Protein AF-A0A356BF82-F1 (afdb_monomer)

Structure (mmCIF, N/CA/C/O backbone):
data_AF-A0A356BF82-F1
#
_entry.id   AF-A0A356BF82-F1
#
loop_
_atom_site.group_PDB
_atom_site.id
_atom_site.type_symbol
_atom_site.label_atom_id
_atom_site.label_alt_id
_atom_site.label_comp_id
_atom_site.label_asym_id
_atom_site.label_entity_id
_atom_site.label_seq_id
_atom_site.pdbx_PDB_ins_code
_atom_site.Cartn_x
_atom_site.Cartn_y
_atom_site.Cartn_z
_atom_site.occupancy
_atom_site.B_iso_or_equiv
_atom_site.auth_seq_id
_atom_site.auth_comp_id
_atom_site.auth_asym_id
_atom_site.auth_atom_id
_atom_site.pdbx_PDB_model_num
ATOM 1 N N . MET A 1 1 ? 28.322 -1.991 13.952 1.00 36.81 1 MET A N 1
ATOM 2 C CA . MET A 1 1 ? 28.426 -3.202 13.112 1.00 36.81 1 MET A CA 1
ATOM 3 C C . MET A 1 1 ? 27.091 -3.919 13.173 1.00 36.81 1 MET A C 1
ATOM 5 O O . MET A 1 1 ? 26.895 -4.759 14.036 1.00 36.81 1 MET A O 1
ATOM 9 N N . THR A 1 2 ? 26.171 -3.529 12.302 1.00 33.31 2 THR A N 1
ATOM 10 C CA . THR A 1 2 ? 24.903 -4.223 12.035 1.00 33.31 2 THR A CA 1
ATOM 11 C C . THR A 1 2 ? 24.500 -3.764 10.648 1.00 33.31 2 THR A C 1
ATOM 13 O O . THR A 1 2 ? 23.696 -2.862 10.462 1.00 33.31 2 THR A O 1
ATOM 16 N N . ASP A 1 3 ? 25.215 -4.318 9.683 1.00 35.97 3 ASP A N 1
ATOM 17 C CA . ASP A 1 3 ? 24.935 -4.190 8.270 1.00 35.97 3 ASP A CA 1
ATOM 18 C C . ASP A 1 3 ? 24.952 -5.622 7.750 1.00 35.97 3 ASP A C 1
ATOM 20 O O . ASP A 1 3 ? 26.005 -6.270 7.791 1.00 35.97 3 ASP A O 1
ATOM 24 N N . LYS A 1 4 ? 23.764 -6.154 7.444 1.00 34.84 4 LYS A N 1
ATOM 25 C CA . LYS A 1 4 ? 23.511 -7.161 6.407 1.00 34.84 4 LYS A CA 1
ATOM 26 C C . LYS A 1 4 ? 22.080 -7.693 6.482 1.00 34.84 4 LYS A C 1
ATOM 28 O O . LYS A 1 4 ? 21.680 -8.291 7.476 1.00 34.84 4 LYS A O 1
ATOM 33 N N . ASN A 1 5 ? 21.437 -7.584 5.322 1.00 35.12 5 ASN A N 1
ATOM 34 C CA . ASN A 1 5 ? 20.353 -8.416 4.807 1.00 35.12 5 ASN A CA 1
ATOM 35 C C . ASN A 1 5 ? 18.919 -8.044 5.187 1.00 35.12 5 ASN A C 1
ATOM 37 O O . ASN A 1 5 ? 18.200 -8.864 5.735 1.00 35.12 5 ASN A O 1
ATOM 41 N N . ASP A 1 6 ? 18.488 -6.881 4.701 1.00 31.47 6 ASP A N 1
ATOM 42 C CA . ASP A 1 6 ? 17.204 -6.770 3.996 1.00 31.47 6 ASP A CA 1
ATOM 43 C C . ASP A 1 6 ? 17.492 -6.354 2.541 1.00 31.47 6 ASP A C 1
ATOM 45 O O . ASP A 1 6 ? 17.193 -5.248 2.098 1.00 31.47 6 ASP A O 1
ATOM 49 N N . LYS A 1 7 ? 18.163 -7.229 1.777 1.00 38.41 7 LYS A N 1
ATOM 50 C CA . LYS A 1 7 ? 17.990 -7.209 0.321 1.00 38.41 7 LYS A CA 1
ATOM 51 C C . LYS A 1 7 ? 16.668 -7.924 0.088 1.00 38.41 7 LYS A C 1
ATOM 53 O O . LYS A 1 7 ? 16.642 -9.153 0.093 1.00 38.41 7 LYS A O 1
ATOM 58 N N . GLU A 1 8 ? 15.584 -7.166 -0.060 1.00 41.84 8 GLU A N 1
ATOM 59 C CA . GLU A 1 8 ? 14.393 -7.673 -0.739 1.00 41.84 8 GLU A CA 1
ATOM 60 C C . GLU A 1 8 ? 14.880 -8.410 -1.994 1.00 41.84 8 GLU A C 1
ATOM 62 O O . GLU A 1 8 ? 15.602 -7.834 -2.813 1.00 41.84 8 GLU A O 1
ATOM 67 N N . MET A 1 9 ? 14.595 -9.711 -2.093 1.00 49.06 9 MET A N 1
ATOM 68 C CA . MET A 1 9 ? 14.862 -10.492 -3.299 1.00 49.06 9 MET A CA 1
ATOM 69 C C . MET A 1 9 ? 14.013 -9.894 -4.419 1.00 49.06 9 MET 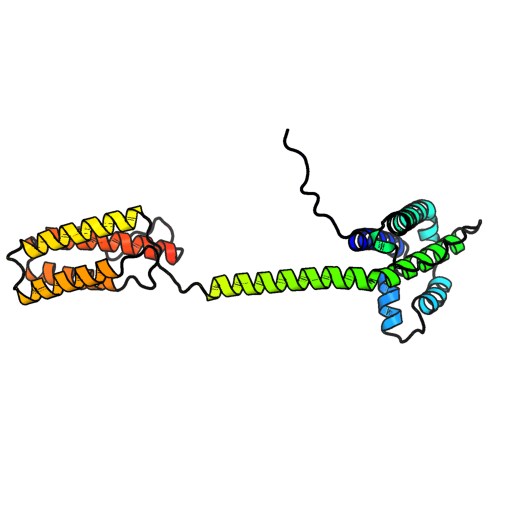A C 1
ATOM 71 O O . MET A 1 9 ? 12.854 -10.261 -4.594 1.00 49.06 9 MET A O 1
ATOM 75 N N . SER A 1 10 ? 14.570 -8.916 -5.126 1.00 68.06 10 SER A N 1
ATOM 76 C CA . SER A 1 10 ? 13.925 -8.309 -6.278 1.00 68.06 10 SER A CA 1
ATOM 77 C C . SER A 1 10 ? 13.775 -9.372 -7.360 1.00 68.06 10 SER A C 1
ATOM 79 O O . SER A 1 10 ? 14.737 -10.074 -7.677 1.00 68.06 10 SER A O 1
ATOM 81 N N . ASN A 1 11 ? 12.561 -9.534 -7.885 1.00 82.06 11 ASN A N 1
ATOM 82 C CA . ASN A 1 11 ? 12.273 -10.496 -8.944 1.00 82.06 11 ASN A CA 1
ATOM 83 C C . ASN A 1 11 ? 13.192 -10.202 -10.157 1.00 82.06 11 ASN A C 1
ATOM 85 O O . ASN A 1 11 ? 13.151 -9.076 -10.664 1.00 82.06 11 ASN A O 1
ATOM 89 N N . PRO A 1 12 ? 13.986 -11.176 -10.652 1.00 87.50 12 PRO A N 1
ATOM 90 C CA . PRO A 1 12 ? 14.913 -10.962 -11.767 1.00 87.50 12 PRO A CA 1
ATOM 91 C C . PRO A 1 12 ? 14.263 -10.357 -13.020 1.00 87.50 12 PRO A C 1
ATOM 93 O O . PRO A 1 12 ? 14.868 -9.524 -13.690 1.00 87.50 12 PRO A O 1
ATOM 96 N N . ALA A 1 13 ? 12.997 -10.679 -13.314 1.00 87.69 13 ALA A N 1
ATOM 97 C CA . ALA A 1 13 ? 12.273 -10.081 -14.439 1.00 87.69 13 ALA A CA 1
ATOM 98 C C . ALA A 1 13 ? 12.023 -8.573 -14.261 1.00 87.69 13 ALA A C 1
ATOM 100 O O . ALA A 1 13 ? 12.004 -7.830 -15.241 1.00 87.69 13 ALA A O 1
ATOM 101 N N . ILE A 1 14 ? 11.865 -8.103 -13.018 1.00 89.25 14 ILE A N 1
ATOM 102 C CA . ILE A 1 14 ? 11.720 -6.676 -12.701 1.00 89.25 14 ILE A CA 1
ATOM 103 C C . ILE A 1 14 ? 13.056 -5.943 -12.850 1.00 89.25 14 ILE A C 1
ATOM 105 O O . ILE A 1 14 ? 13.068 -4.792 -13.285 1.00 89.25 14 ILE A O 1
ATOM 109 N N . GLU A 1 15 ? 14.181 -6.588 -12.539 1.00 90.81 15 GLU A N 1
ATOM 110 C CA . GLU A 1 15 ? 15.506 -6.007 -12.791 1.00 90.81 15 GLU A CA 1
ATOM 111 C C . GLU A 1 15 ? 15.787 -5.882 -14.293 1.00 90.81 15 GLU A C 1
ATOM 113 O O . GLU A 1 15 ? 16.167 -4.806 -14.758 1.00 90.81 15 GLU A O 1
ATOM 118 N N . VAL A 1 16 ? 15.477 -6.916 -15.082 1.00 92.62 16 VAL A N 1
ATOM 119 C CA . VAL A 1 16 ? 15.586 -6.844 -16.549 1.00 92.62 16 VAL A CA 1
ATOM 120 C C . VAL A 1 16 ? 14.656 -5.764 -17.125 1.00 92.62 16 VAL A C 1
ATOM 122 O O . VAL A 1 16 ? 15.074 -4.985 -17.980 1.00 92.62 16 VAL A O 1
ATOM 125 N N . GLU A 1 17 ? 13.428 -5.621 -16.615 1.00 93.69 17 GLU A N 1
ATOM 126 C CA . GLU A 1 17 ? 12.515 -4.528 -16.994 1.00 93.69 17 GLU A CA 1
ATOM 127 C C . GLU A 1 17 ? 13.111 -3.138 -16.717 1.00 93.69 17 GLU A C 1
ATOM 129 O O . GLU A 1 17 ? 12.938 -2.219 -17.521 1.00 93.69 17 GLU A O 1
ATOM 134 N N . LYS A 1 18 ? 13.831 -2.950 -15.602 1.00 93.88 18 LYS A N 1
ATOM 135 C CA . LYS A 1 18 ? 14.505 -1.672 -15.313 1.00 93.88 18 LYS A CA 1
ATOM 136 C C . LYS A 1 18 ? 15.588 -1.369 -16.346 1.00 93.88 18 LYS A C 1
ATOM 138 O O . LYS A 1 18 ? 15.651 -0.233 -16.816 1.00 93.88 18 LYS A O 1
ATOM 143 N N . LEU A 1 19 ? 16.396 -2.359 -16.724 1.00 95.75 19 LEU A N 1
ATOM 144 C CA . LEU A 1 19 ? 17.421 -2.201 -17.761 1.00 95.75 19 LEU A CA 1
ATOM 145 C C . LEU A 1 19 ? 16.791 -1.872 -19.123 1.00 95.75 19 LEU A C 1
ATOM 147 O O . LEU A 1 19 ? 17.237 -0.953 -19.809 1.00 95.75 19 LEU A O 1
ATOM 151 N N . ILE A 1 20 ? 15.684 -2.533 -19.480 1.00 95.06 20 ILE A N 1
ATOM 152 C CA . ILE A 1 20 ? 14.944 -2.243 -20.720 1.00 95.06 20 ILE A CA 1
ATOM 153 C C . ILE A 1 20 ? 14.375 -0.815 -20.712 1.00 95.06 20 ILE A C 1
ATOM 155 O O . ILE A 1 20 ? 14.390 -0.137 -21.737 1.00 95.06 20 ILE A O 1
ATOM 159 N N . ARG A 1 21 ? 13.931 -0.295 -19.562 1.00 94.94 21 ARG A N 1
ATOM 160 C CA . ARG A 1 21 ? 13.503 1.114 -19.453 1.00 94.94 21 ARG A CA 1
ATOM 161 C C . ARG A 1 21 ? 14.649 2.102 -19.635 1.00 94.94 21 ARG A C 1
ATOM 163 O O . ARG A 1 21 ? 14.447 3.146 -20.251 1.00 94.94 21 ARG A O 1
ATOM 170 N N . GLN A 1 22 ? 15.836 1.791 -19.118 1.00 95.94 22 GLN A N 1
ATOM 171 C CA . GLN A 1 22 ? 17.028 2.606 -19.372 1.00 95.94 22 GLN A CA 1
ATOM 172 C C . GLN A 1 22 ? 17.383 2.598 -20.864 1.00 95.94 22 GLN A C 1
ATOM 174 O O . GLN A 1 22 ? 17.720 3.638 -21.428 1.00 95.94 22 GLN A O 1
ATOM 179 N N . PHE A 1 23 ? 17.227 1.449 -21.525 1.00 96.50 23 PHE A N 1
ATOM 180 C CA . PHE A 1 23 ? 17.431 1.323 -22.964 1.00 96.50 23 PHE A CA 1
ATOM 181 C C . PHE A 1 23 ? 16.429 2.187 -23.739 1.00 96.50 23 PHE A C 1
ATOM 183 O O . PHE A 1 23 ? 16.833 2.994 -24.574 1.00 96.50 23 PHE A O 1
ATOM 190 N N . ASP A 1 24 ? 15.143 2.130 -23.384 1.00 95.50 24 ASP A N 1
ATOM 191 C CA . ASP A 1 24 ? 14.106 2.994 -23.962 1.00 95.50 24 ASP A CA 1
ATOM 192 C C . ASP A 1 24 ? 14.390 4.485 -23.766 1.00 95.50 24 ASP A C 1
ATOM 194 O O . ASP A 1 24 ? 14.120 5.287 -24.663 1.00 95.50 24 ASP A O 1
ATOM 198 N N . GLN A 1 25 ? 14.967 4.879 -22.630 1.00 95.94 25 GLN A N 1
ATOM 199 C CA . GLN A 1 25 ? 15.381 6.261 -22.413 1.00 95.94 25 GLN A CA 1
ATOM 200 C C . GLN A 1 25 ? 16.473 6.684 -23.411 1.00 95.94 25 GLN A C 1
ATOM 202 O O . GLN A 1 25 ? 16.363 7.754 -24.014 1.00 95.94 25 GLN A O 1
ATOM 207 N N . ILE A 1 26 ? 17.482 5.837 -23.645 1.00 95.06 26 ILE A N 1
ATOM 208 C CA . ILE A 1 26 ? 18.534 6.098 -24.642 1.00 95.06 26 ILE A CA 1
ATOM 209 C C . ILE A 1 26 ? 17.924 6.254 -26.043 1.00 95.06 26 ILE A C 1
ATOM 211 O O . ILE A 1 26 ? 18.274 7.202 -26.755 1.00 95.06 26 ILE A O 1
ATOM 215 N N . LEU A 1 27 ? 16.993 5.370 -26.422 1.00 94.62 27 LEU A N 1
ATOM 216 C CA . LEU A 1 27 ? 16.294 5.433 -27.710 1.00 94.62 27 LEU A CA 1
ATOM 217 C C . LEU A 1 27 ? 15.480 6.724 -27.848 1.00 94.62 27 LEU A C 1
ATOM 219 O O . LEU A 1 27 ? 15.596 7.425 -28.855 1.00 94.62 27 LEU A O 1
ATOM 223 N N . SER A 1 28 ? 14.729 7.081 -26.805 1.00 94.19 28 SER A N 1
ATOM 224 C CA . SER A 1 28 ? 13.916 8.298 -26.739 1.00 94.19 28 SER A CA 1
ATOM 225 C C . SER A 1 28 ? 14.748 9.561 -26.962 1.00 94.19 28 SER A C 1
ATOM 227 O O . SER A 1 28 ? 14.422 10.393 -27.808 1.00 94.19 28 SER A O 1
ATOM 229 N N . GLU A 1 29 ? 15.872 9.684 -26.253 1.00 93.62 29 GLU A N 1
ATOM 230 C CA . GLU A 1 29 ? 16.786 10.825 -26.377 1.00 93.62 29 GLU A CA 1
ATOM 231 C C . GLU A 1 29 ? 17.415 10.919 -27.779 1.00 93.62 29 GLU A C 1
ATOM 233 O O . GLU A 1 29 ? 17.744 12.011 -28.254 1.00 93.62 29 GLU A O 1
ATOM 238 N N . ALA A 1 30 ? 17.564 9.782 -28.464 1.00 92.62 30 ALA A N 1
ATOM 239 C CA . ALA A 1 30 ? 18.044 9.716 -29.838 1.00 92.62 30 ALA A CA 1
ATOM 240 C C . ALA A 1 30 ? 16.943 9.931 -30.896 1.00 92.62 30 ALA A C 1
ATOM 242 O O . ALA A 1 30 ? 17.274 10.099 -32.070 1.00 92.62 30 ALA A O 1
ATOM 243 N N . GLY A 1 31 ? 15.665 9.982 -30.500 1.00 90.88 31 GLY A N 1
ATOM 244 C CA . GLY A 1 31 ? 14.521 10.088 -31.412 1.00 90.88 31 GLY A CA 1
ATOM 245 C C . GLY A 1 31 ? 14.189 8.782 -32.141 1.00 90.88 31 GLY A C 1
ATOM 246 O O . GLY A 1 31 ? 13.621 8.824 -33.231 1.00 90.88 31 GLY A O 1
ATOM 247 N N . VAL A 1 32 ? 14.569 7.641 -31.566 1.00 93.62 32 VAL A N 1
ATOM 248 C CA . VAL A 1 32 ? 14.284 6.295 -32.080 1.00 93.62 32 VAL A CA 1
ATOM 249 C C . VAL A 1 32 ? 13.105 5.703 -31.306 1.00 93.62 32 VAL A C 1
ATOM 251 O O . VAL A 1 32 ? 12.890 6.029 -30.137 1.00 93.62 32 VAL A O 1
ATOM 254 N N . VAL A 1 33 ? 12.311 4.851 -31.960 1.00 90.88 33 VAL A N 1
ATOM 255 C CA . VAL A 1 33 ? 11.158 4.198 -31.329 1.00 90.88 33 VAL A CA 1
ATOM 256 C C . VAL A 1 33 ? 11.580 3.377 -30.110 1.00 90.88 33 VAL A C 1
ATOM 258 O O . VAL A 1 33 ? 12.559 2.641 -30.153 1.00 90.88 33 VAL A O 1
ATOM 261 N N . GLN A 1 34 ? 10.820 3.502 -29.025 1.00 93.81 34 GLN A N 1
ATOM 262 C CA . GLN A 1 34 ? 11.012 2.739 -27.793 1.00 93.81 34 GLN A CA 1
ATOM 263 C C . GLN A 1 34 ? 10.459 1.315 -27.946 1.00 93.81 34 GLN A C 1
ATOM 265 O O . GLN A 1 34 ? 9.418 1.100 -28.577 1.00 93.81 34 GLN A O 1
ATOM 270 N N . VAL A 1 35 ? 11.104 0.343 -27.311 1.00 90.12 35 VAL A N 1
ATOM 271 C CA . VAL A 1 35 ? 10.698 -1.064 -27.276 1.00 90.12 35 VAL A CA 1
ATOM 272 C C . VAL A 1 35 ? 9.324 -1.219 -26.629 1.00 90.12 35 VAL A C 1
ATOM 274 O O . VAL A 1 35 ? 8.430 -1.814 -27.234 1.00 90.12 35 VAL A O 1
ATOM 277 N N . ASN A 1 36 ? 9.102 -0.629 -25.448 1.00 86.38 36 ASN A N 1
ATOM 278 C CA . ASN A 1 36 ? 7.811 -0.752 -24.760 1.00 86.38 36 ASN A CA 1
ATOM 279 C C . ASN A 1 36 ? 6.658 -0.150 -25.579 1.00 86.38 36 ASN A C 1
ATOM 281 O O . ASN A 1 36 ? 5.560 -0.710 -25.629 1.00 86.38 36 ASN A O 1
ATOM 285 N N . HIS A 1 37 ? 6.910 0.970 -26.263 1.00 87.25 37 HIS A N 1
ATOM 286 C CA . HIS A 1 37 ? 5.926 1.578 -27.154 1.00 87.25 37 HIS A CA 1
ATOM 287 C C . HIS A 1 37 ? 5.616 0.672 -28.353 1.00 87.25 37 HIS A C 1
ATOM 289 O O . HIS A 1 37 ? 4.449 0.463 -28.677 1.00 87.25 37 HIS A O 1
ATOM 295 N N . SER A 1 38 ? 6.643 0.071 -28.955 1.00 85.81 38 SER A N 1
ATOM 296 C CA . SER A 1 38 ? 6.510 -0.827 -30.110 1.00 85.81 38 SER A CA 1
ATOM 297 C C . SER A 1 38 ? 5.665 -2.066 -29.801 1.00 85.81 38 SER A C 1
ATOM 299 O O . SER A 1 38 ? 4.821 -2.470 -30.602 1.00 85.81 38 SER A O 1
ATOM 301 N N . ILE A 1 39 ? 5.823 -2.642 -28.607 1.00 83.69 39 ILE A N 1
ATOM 302 C CA . ILE A 1 39 ? 5.013 -3.781 -28.147 1.00 83.69 39 ILE A CA 1
ATOM 303 C C . ILE A 1 39 ? 3.547 -3.373 -27.943 1.00 83.69 39 ILE A C 1
ATOM 305 O O . ILE A 1 39 ? 2.633 -4.123 -28.282 1.00 83.69 39 ILE A O 1
ATOM 309 N N . ALA A 1 40 ? 3.294 -2.178 -27.407 1.00 82.31 40 ALA A N 1
ATOM 310 C CA . ALA A 1 40 ? 1.932 -1.685 -27.213 1.00 82.31 40 ALA A CA 1
ATOM 311 C C . ALA A 1 40 ? 1.228 -1.367 -28.545 1.00 82.31 40 ALA A C 1
ATOM 313 O O . ALA A 1 40 ? 0.045 -1.672 -28.706 1.00 82.31 40 ALA A O 1
ATOM 314 N N . VAL A 1 41 ? 1.946 -0.763 -29.496 1.00 82.12 41 VAL A N 1
ATOM 315 C CA . VAL A 1 41 ? 1.410 -0.378 -30.810 1.00 82.12 41 VAL A CA 1
ATOM 316 C C . VAL A 1 41 ? 1.150 -1.601 -31.684 1.00 82.12 41 VAL A C 1
ATOM 318 O O . VAL A 1 41 ? 0.048 -1.726 -32.210 1.00 82.12 41 VAL A O 1
ATOM 321 N N . SER A 1 42 ? 2.092 -2.545 -31.768 1.00 81.19 42 SER A N 1
ATOM 322 C CA . SER A 1 42 ? 1.913 -3.786 -32.544 1.00 81.19 42 SER A CA 1
ATOM 323 C C . SER A 1 42 ? 0.662 -4.569 -32.125 1.00 81.19 42 SER A C 1
ATOM 325 O O . SER A 1 42 ? -0.130 -4.958 -32.982 1.00 81.19 42 SER A O 1
ATOM 327 N N . LYS A 1 43 ? 0.414 -4.694 -30.813 1.00 75.81 43 LYS A N 1
ATOM 328 C CA . LYS A 1 43 ? -0.799 -5.324 -30.258 1.00 75.81 43 LYS A CA 1
ATOM 329 C C . LYS A 1 43 ? -2.089 -4.563 -30.576 1.00 75.81 43 LYS A C 1
ATOM 331 O O . LYS A 1 43 ? -3.147 -5.175 -30.670 1.00 75.81 43 LYS A O 1
ATOM 336 N N . LYS A 1 44 ? -2.028 -3.234 -30.697 1.00 77.00 44 LYS A N 1
ATOM 337 C CA . LYS A 1 44 ? -3.197 -2.377 -30.956 1.00 77.00 44 LYS A CA 1
ATOM 338 C C . LYS A 1 44 ? -3.544 -2.287 -32.444 1.00 77.00 44 LYS A C 1
ATOM 340 O O . LYS A 1 44 ? -4.714 -2.143 -32.785 1.00 77.00 44 LYS A O 1
ATOM 345 N N . GLU A 1 45 ? -2.540 -2.342 -33.311 1.00 77.75 45 GLU A N 1
ATOM 346 C CA . GLU A 1 45 ? -2.674 -2.157 -34.761 1.00 77.75 45 GLU A CA 1
ATOM 347 C C . GLU A 1 45 ? -2.762 -3.479 -35.549 1.00 77.75 45 GLU A C 1
ATOM 349 O O . GLU A 1 45 ? -2.746 -3.451 -36.775 1.00 77.75 45 GLU A O 1
ATOM 354 N N . ASN A 1 46 ? -2.915 -4.626 -34.870 1.00 70.00 46 ASN A N 1
ATOM 355 C CA . ASN A 1 46 ? -3.006 -5.967 -35.471 1.00 70.00 46 ASN A CA 1
ATOM 356 C C . ASN A 1 46 ? -1.813 -6.335 -36.378 1.00 70.00 46 ASN A C 1
ATOM 358 O O . ASN A 1 46 ? -1.996 -7.006 -37.394 1.00 70.00 46 ASN A O 1
ATOM 362 N N . HIS A 1 47 ? -0.592 -5.920 -36.026 1.00 72.88 47 HIS A N 1
ATOM 363 C CA . HIS A 1 47 ? 0.603 -6.453 -36.694 1.00 72.88 47 HIS A CA 1
ATOM 364 C C . HIS A 1 47 ? 0.774 -7.937 -36.338 1.00 72.88 47 HIS A C 1
ATOM 366 O O . HIS A 1 47 ? 0.463 -8.336 -35.215 1.00 72.88 47 HIS A O 1
ATOM 372 N N . GLU A 1 48 ? 1.272 -8.748 -37.279 1.00 70.56 48 GLU A N 1
ATOM 373 C CA . GLU A 1 48 ? 1.508 -10.187 -37.054 1.00 70.56 48 GLU A CA 1
ATOM 374 C C . GLU A 1 48 ? 2.519 -10.429 -35.922 1.00 70.56 48 GLU A C 1
ATOM 376 O O . GLU A 1 48 ? 2.375 -11.385 -35.157 1.00 70.56 48 GLU A O 1
ATOM 381 N N . SER A 1 49 ? 3.494 -9.529 -35.760 1.00 78.31 49 SER A N 1
ATOM 382 C CA . SER A 1 49 ? 4.428 -9.526 -34.638 1.00 78.31 49 SER A CA 1
ATOM 383 C C . SER A 1 49 ? 4.977 -8.128 -34.317 1.00 78.31 49 SER A C 1
ATOM 385 O O . SER A 1 49 ? 4.937 -7.202 -35.133 1.00 78.31 49 SER A O 1
ATOM 387 N N . VAL A 1 50 ? 5.556 -7.972 -33.119 1.00 83.12 50 VAL A N 1
ATOM 388 C CA . VAL A 1 50 ? 6.318 -6.769 -32.722 1.00 83.12 50 VAL A CA 1
ATOM 389 C C . VAL A 1 50 ? 7.489 -6.521 -33.682 1.00 83.12 50 VAL A C 1
ATOM 391 O O . VAL A 1 50 ? 7.842 -5.373 -33.960 1.00 83.12 50 VAL A O 1
ATOM 394 N N . LEU A 1 51 ? 8.087 -7.596 -34.202 1.00 82.44 51 LEU A N 1
ATOM 395 C CA . LEU A 1 51 ? 9.225 -7.530 -35.110 1.00 82.44 51 LEU A CA 1
ATOM 396 C C . LEU A 1 51 ? 8.839 -6.922 -36.460 1.00 82.44 51 LEU A C 1
ATOM 398 O O . LEU A 1 51 ? 9.586 -6.082 -36.956 1.00 82.44 51 LEU A O 1
ATOM 402 N N . ASP A 1 52 ? 7.673 -7.260 -37.011 1.00 82.12 52 ASP A N 1
ATOM 403 C CA . ASP A 1 52 ? 7.210 -6.714 -38.298 1.00 82.12 52 ASP A CA 1
ATOM 404 C C . ASP A 1 52 ? 6.995 -5.198 -38.222 1.00 82.12 52 ASP A C 1
ATOM 406 O O . ASP A 1 52 ? 7.426 -4.437 -39.099 1.00 82.12 52 ASP A O 1
ATOM 410 N N . TYR A 1 53 ? 6.414 -4.743 -37.108 1.00 86.75 53 TYR A N 1
ATOM 411 C CA . TYR A 1 53 ? 6.296 -3.322 -36.803 1.00 86.75 53 TYR A CA 1
ATOM 412 C C . TYR A 1 53 ? 7.678 -2.658 -36.706 1.00 86.75 53 TYR A C 1
ATOM 414 O O . TYR A 1 53 ? 7.922 -1.628 -37.339 1.00 86.75 53 TYR A O 1
ATOM 422 N N . LEU A 1 54 ? 8.605 -3.255 -35.948 1.00 87.38 54 LEU A N 1
ATOM 423 C CA . LEU A 1 54 ? 9.947 -2.704 -35.751 1.00 87.38 54 LEU A CA 1
ATOM 424 C C . LEU A 1 54 ? 10.760 -2.649 -37.045 1.00 87.38 54 LEU A C 1
ATOM 426 O O . LEU A 1 54 ? 11.485 -1.680 -37.250 1.00 87.38 54 LEU A O 1
ATOM 430 N N . VAL A 1 55 ? 10.654 -3.642 -37.930 1.00 85.81 55 VAL A N 1
ATOM 431 C CA . VAL A 1 55 ? 11.333 -3.620 -39.236 1.00 85.81 55 VAL A CA 1
ATOM 432 C C . VAL A 1 55 ? 10.921 -2.371 -40.014 1.00 85.81 55 VAL A C 1
ATOM 434 O O . VAL A 1 55 ? 11.783 -1.580 -40.393 1.00 85.81 55 VAL A O 1
ATOM 437 N N . THR A 1 56 ? 9.617 -2.135 -40.138 1.00 85.50 56 THR A N 1
ATOM 438 C CA . THR A 1 56 ? 9.072 -0.984 -40.872 1.00 85.50 56 THR A CA 1
ATOM 439 C C . THR A 1 56 ? 9.405 0.348 -40.190 1.00 85.50 56 THR A C 1
ATOM 441 O O . THR A 1 56 ? 9.762 1.332 -40.845 1.00 85.50 56 THR A O 1
ATOM 444 N N . ALA A 1 57 ? 9.306 0.402 -38.859 1.00 87.56 57 ALA A N 1
ATOM 445 C CA . ALA A 1 57 ? 9.555 1.617 -38.090 1.00 87.56 57 ALA A CA 1
ATOM 446 C C . ALA A 1 57 ? 11.030 2.040 -38.147 1.00 87.56 57 ALA A C 1
ATOM 448 O O . ALA A 1 57 ? 11.329 3.213 -38.368 1.00 87.56 57 ALA A O 1
ATOM 449 N N . LEU A 1 58 ? 11.958 1.092 -37.987 1.00 90.50 58 LEU A N 1
ATOM 450 C CA . LEU A 1 58 ? 13.392 1.377 -37.924 1.00 90.50 58 LEU A CA 1
ATOM 451 C C . LEU A 1 58 ? 13.990 1.733 -39.294 1.00 90.50 58 LEU A C 1
ATOM 453 O O . LEU A 1 58 ? 15.002 2.427 -39.345 1.00 90.50 58 LEU A O 1
ATOM 457 N N . GLU A 1 59 ? 13.398 1.303 -40.410 1.00 88.75 59 GLU A N 1
ATOM 458 C CA . GLU A 1 59 ? 13.875 1.675 -41.753 1.00 88.75 59 GLU A CA 1
ATOM 459 C C . GLU A 1 59 ? 13.722 3.169 -42.057 1.00 88.75 59 GLU A C 1
ATOM 461 O O . GLU A 1 59 ? 14.534 3.742 -42.781 1.00 88.75 59 GLU A O 1
ATOM 466 N N . ASN A 1 60 ? 12.726 3.816 -41.453 1.00 87.19 60 ASN A N 1
ATOM 467 C CA . ASN A 1 60 ? 12.391 5.214 -41.713 1.00 87.19 60 ASN A CA 1
ATOM 468 C C . ASN A 1 60 ? 13.018 6.193 -40.702 1.00 87.19 60 ASN A C 1
ATOM 470 O O . ASN A 1 60 ? 12.727 7.390 -40.730 1.00 87.19 60 ASN A O 1
ATOM 474 N N . MET A 1 61 ? 13.876 5.705 -39.798 1.00 90.56 61 MET A N 1
ATOM 475 C CA . MET A 1 61 ? 14.456 6.495 -38.709 1.00 90.56 61 MET A CA 1
ATOM 476 C C . MET A 1 61 ? 15.916 6.879 -38.948 1.00 90.56 61 MET A C 1
ATOM 478 O O . MET A 1 61 ? 16.707 6.140 -39.531 1.00 90.56 61 MET A O 1
ATOM 482 N N . SER A 1 62 ? 16.300 8.047 -38.425 1.00 92.56 62 SER A N 1
ATOM 483 C CA . SER A 1 62 ? 17.699 8.474 -38.386 1.00 92.56 62 SER A CA 1
ATOM 484 C C . SER A 1 62 ? 18.394 7.931 -37.141 1.00 92.56 62 SER A C 1
ATOM 486 O O . SER A 1 62 ? 17.972 8.194 -36.019 1.00 92.56 62 SER A O 1
ATOM 488 N N . PHE A 1 63 ? 19.513 7.234 -37.340 1.00 94.06 63 PHE A N 1
ATOM 489 C CA . PHE A 1 63 ? 20.314 6.653 -36.257 1.00 94.06 63 PHE A CA 1
ATOM 490 C C . PHE A 1 63 ? 21.511 7.514 -35.850 1.00 94.06 63 PHE A C 1
ATOM 492 O O . PHE A 1 63 ? 22.250 7.132 -34.950 1.00 94.06 63 PHE A O 1
ATOM 499 N N . VAL A 1 64 ? 21.708 8.684 -36.467 1.00 94.00 64 VAL A N 1
ATOM 500 C CA . VAL A 1 64 ? 22.917 9.510 -36.274 1.00 94.00 64 VAL A CA 1
ATOM 501 C C . VAL A 1 64 ? 23.170 9.827 -34.796 1.00 94.00 64 VAL A C 1
ATOM 503 O O . VAL A 1 64 ? 24.294 9.705 -34.317 1.00 94.00 64 VAL A O 1
ATOM 506 N N . LYS A 1 65 ? 22.123 10.188 -34.044 1.00 94.06 65 LYS A N 1
ATOM 507 C CA . LYS A 1 65 ? 22.234 10.473 -32.603 1.00 94.06 65 LYS A CA 1
ATOM 508 C C . LYS A 1 65 ? 22.467 9.211 -31.773 1.00 94.06 65 LYS A C 1
ATOM 510 O O . LYS A 1 65 ? 23.227 9.251 -30.812 1.00 94.06 65 LYS A O 1
ATOM 515 N N . LEU A 1 66 ? 21.847 8.092 -32.147 1.00 94.06 66 LEU A N 1
ATOM 516 C CA . LEU A 1 66 ? 22.009 6.829 -31.426 1.00 94.06 66 LEU A CA 1
ATOM 517 C C . LEU A 1 66 ? 23.411 6.238 -31.635 1.00 94.06 66 LEU A C 1
ATOM 519 O O . LEU A 1 66 ? 24.000 5.704 -30.701 1.00 94.06 66 LEU A O 1
ATOM 523 N N . GLN A 1 67 ? 23.998 6.416 -32.821 1.00 94.31 67 GLN A N 1
ATOM 524 C CA . GLN A 1 67 ? 25.379 6.024 -33.110 1.00 94.31 67 GLN A CA 1
ATOM 525 C C . GLN A 1 67 ? 26.395 6.711 -32.187 1.00 94.31 67 GLN A C 1
ATOM 527 O O . GLN A 1 67 ? 27.382 6.089 -31.803 1.00 94.31 67 GLN A O 1
ATOM 532 N N . GLN A 1 68 ? 26.150 7.959 -31.777 1.00 95.81 68 GLN A N 1
ATOM 533 C CA . GLN A 1 68 ? 27.009 8.656 -30.807 1.00 95.81 68 GLN A CA 1
ATOM 534 C C . GLN A 1 68 ? 26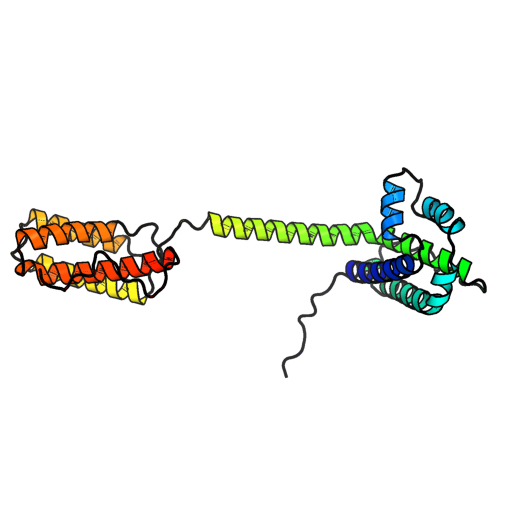.982 7.995 -29.420 1.00 95.81 68 GLN A C 1
ATOM 536 O O . GLN A 1 68 ? 27.921 8.154 -28.646 1.00 95.81 68 GLN A O 1
ATOM 541 N N . LYS A 1 69 ? 25.930 7.224 -29.124 1.00 95.19 69 LYS A N 1
ATOM 542 C CA . LYS A 1 69 ? 25.741 6.459 -27.886 1.00 95.19 69 LYS A CA 1
ATOM 543 C C . LYS A 1 69 ? 25.924 4.953 -28.093 1.00 95.19 69 LYS A C 1
ATOM 545 O O . LYS A 1 69 ? 25.442 4.159 -27.286 1.00 95.19 69 LYS A O 1
ATOM 550 N N . TYR A 1 70 ? 26.608 4.541 -29.163 1.00 95.19 70 TYR A N 1
ATOM 551 C CA . TYR A 1 70 ? 26.738 3.129 -29.528 1.00 95.19 70 TYR A CA 1
ATOM 552 C C . TYR A 1 70 ? 27.316 2.279 -28.392 1.00 95.19 70 TYR A C 1
ATOM 554 O O . TYR A 1 70 ? 26.732 1.259 -28.047 1.00 95.19 70 TYR A O 1
ATOM 562 N N . GLN A 1 71 ? 28.416 2.724 -27.776 1.00 95.56 71 GLN A N 1
ATOM 563 C CA . GLN A 1 71 ? 29.076 1.974 -26.703 1.00 95.56 71 GLN A CA 1
ATOM 564 C C . GLN A 1 71 ? 28.167 1.797 -25.481 1.00 95.56 71 GLN A C 1
ATOM 566 O O . GLN A 1 71 ? 28.021 0.689 -24.981 1.00 95.56 71 GLN A O 1
ATOM 571 N N . GLN A 1 72 ? 27.487 2.867 -25.065 1.00 95.56 72 GLN A N 1
ATOM 572 C CA . GLN A 1 72 ? 26.517 2.822 -23.970 1.00 95.56 72 GLN A CA 1
ATOM 573 C C . GLN A 1 72 ? 25.358 1.862 -24.285 1.00 95.56 72 GLN A C 1
ATOM 575 O O . GLN A 1 72 ? 24.905 1.114 -23.425 1.00 95.56 72 GLN A O 1
ATOM 580 N N . THR A 1 73 ? 24.887 1.877 -25.534 1.00 94.44 73 THR A N 1
ATOM 581 C CA . THR A 1 73 ? 23.812 0.995 -26.002 1.00 94.44 73 THR A CA 1
ATOM 582 C C . THR A 1 73 ? 24.261 -0.468 -25.983 1.00 94.44 73 THR A C 1
ATOM 584 O O . THR A 1 73 ? 23.522 -1.326 -25.515 1.00 94.44 73 THR A O 1
ATOM 587 N N . LEU A 1 74 ? 25.479 -0.749 -26.454 1.00 95.50 74 LEU A N 1
ATOM 588 C CA . LEU A 1 74 ? 26.079 -2.083 -26.454 1.00 95.50 74 LEU A CA 1
ATOM 589 C C . LEU A 1 74 ? 26.226 -2.640 -25.035 1.00 95.50 74 LEU A C 1
ATOM 591 O O . LEU A 1 74 ? 25.834 -3.777 -24.794 1.00 95.50 74 LEU A O 1
ATOM 595 N N . GLU A 1 75 ? 26.783 -1.852 -24.114 1.00 96.19 75 GLU A N 1
ATOM 596 C CA . GLU A 1 75 ? 26.986 -2.259 -22.718 1.00 96.19 75 GLU A CA 1
ATOM 597 C C . GLU A 1 75 ? 25.661 -2.614 -22.049 1.00 96.19 75 GLU A C 1
ATOM 599 O O . GLU A 1 75 ? 25.541 -3.681 -21.454 1.00 96.19 75 GLU A O 1
ATOM 604 N N . LEU A 1 76 ? 24.639 -1.777 -22.232 1.00 95.44 76 LEU A N 1
ATOM 605 C CA . LEU A 1 76 ? 23.326 -2.023 -21.649 1.00 95.44 76 LEU A CA 1
ATOM 606 C C . LEU A 1 76 ? 22.639 -3.259 -22.248 1.00 95.44 76 LEU A C 1
ATOM 608 O O . LEU A 1 76 ? 22.010 -4.031 -21.531 1.00 95.44 76 LEU A O 1
ATOM 612 N N . VAL A 1 77 ? 22.771 -3.481 -23.559 1.00 95.44 77 VAL A N 1
ATOM 613 C CA . VAL A 1 77 ? 22.241 -4.689 -24.215 1.00 95.44 77 VAL A CA 1
ATOM 614 C C . VAL A 1 77 ? 22.966 -5.936 -23.711 1.00 95.44 77 VAL A C 1
ATOM 616 O O . VAL A 1 77 ? 22.314 -6.939 -23.432 1.00 95.44 77 VAL A O 1
ATOM 619 N N . ALA A 1 78 ? 24.290 -5.878 -23.554 1.00 94.94 78 ALA A N 1
ATOM 620 C CA . ALA A 1 78 ? 25.071 -6.974 -22.992 1.00 94.94 78 ALA A CA 1
ATOM 621 C C . ALA A 1 78 ? 24.674 -7.265 -21.537 1.00 94.94 78 ALA A C 1
ATOM 623 O O . ALA A 1 78 ? 24.556 -8.427 -21.161 1.00 94.94 78 ALA A O 1
ATOM 624 N N . GLU A 1 79 ? 24.405 -6.231 -20.740 1.00 95.25 79 GLU A N 1
ATOM 625 C CA . GLU A 1 79 ? 23.920 -6.382 -19.368 1.00 95.25 79 GLU A CA 1
ATOM 626 C C . GLU A 1 79 ? 22.535 -7.044 -19.323 1.00 95.25 79 GLU A C 1
ATOM 628 O O . GLU A 1 79 ? 22.327 -7.974 -18.544 1.00 95.25 79 GLU A O 1
ATOM 633 N N . ILE A 1 80 ? 21.608 -6.637 -20.198 1.00 93.12 80 ILE A N 1
ATOM 634 C CA . ILE A 1 80 ? 20.296 -7.289 -20.347 1.00 93.12 80 ILE A CA 1
ATOM 635 C C . ILE A 1 80 ? 20.471 -8.771 -20.698 1.00 93.12 80 ILE A C 1
ATOM 637 O O . ILE A 1 80 ? 19.837 -9.621 -20.079 1.00 93.12 80 ILE A O 1
ATOM 641 N N . VAL A 1 81 ? 21.335 -9.085 -21.669 1.00 93.19 81 VAL A N 1
ATOM 642 C CA . VAL A 1 81 ? 21.617 -10.467 -22.090 1.00 93.19 81 VAL A CA 1
ATOM 643 C C . VAL A 1 81 ? 22.175 -11.283 -20.926 1.00 93.19 81 VAL A C 1
ATOM 645 O O . VAL A 1 81 ? 21.654 -12.358 -20.647 1.00 93.19 81 VAL A O 1
ATOM 648 N N . ALA A 1 82 ? 23.186 -10.769 -20.224 1.00 91.81 82 ALA A N 1
ATOM 649 C CA . ALA A 1 82 ? 23.824 -11.469 -19.113 1.00 91.81 82 ALA A CA 1
ATOM 650 C C . ALA A 1 82 ? 22.821 -11.779 -17.992 1.00 91.81 82 ALA A C 1
ATOM 652 O O . ALA A 1 82 ? 22.751 -12.912 -17.526 1.00 91.81 82 ALA A O 1
ATOM 653 N N . ASN A 1 83 ? 21.973 -10.811 -17.627 1.00 90.88 83 ASN A N 1
ATOM 654 C CA . ASN A 1 83 ? 20.927 -11.024 -16.622 1.00 90.88 83 ASN A CA 1
ATOM 655 C C . ASN A 1 83 ? 19.898 -12.075 -17.055 1.00 90.88 83 ASN A C 1
ATOM 657 O O . ASN A 1 83 ? 19.287 -12.718 -16.212 1.00 90.88 83 ASN A O 1
ATOM 661 N N . VAL A 1 84 ? 19.674 -12.244 -18.356 1.00 89.50 84 VAL A N 1
ATOM 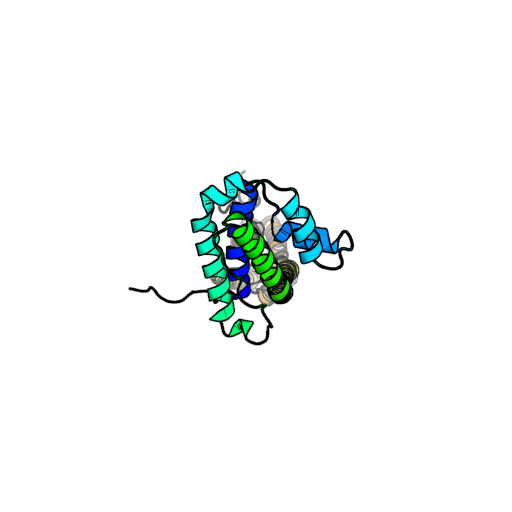662 C CA . VAL A 1 84 ? 18.721 -13.226 -18.877 1.00 89.50 84 VAL A CA 1
ATOM 663 C C . VAL A 1 84 ? 19.338 -14.623 -18.997 1.00 89.50 84 VAL A C 1
ATOM 665 O O . VAL A 1 84 ? 18.657 -15.607 -18.716 1.00 89.50 84 VAL A O 1
ATOM 668 N N . GLU A 1 85 ? 20.604 -14.728 -19.404 1.00 87.38 85 GLU A N 1
ATOM 669 C CA . GLU A 1 85 ? 21.285 -16.013 -19.615 1.00 87.38 85 GLU A CA 1
ATOM 670 C C . GLU A 1 85 ? 21.853 -16.627 -18.328 1.00 87.38 85 GLU A C 1
ATOM 672 O O . GLU A 1 85 ? 21.870 -17.851 -18.195 1.00 87.38 85 GLU A O 1
ATOM 677 N N . GLU A 1 86 ? 22.322 -15.809 -17.382 1.00 86.25 86 GLU A N 1
ATOM 678 C CA . GLU A 1 86 ? 22.959 -16.303 -16.154 1.00 86.25 86 GLU A CA 1
ATOM 679 C C . GLU A 1 86 ? 21.956 -16.607 -15.033 1.00 86.25 86 GLU A C 1
ATOM 681 O O . GLU A 1 86 ? 22.255 -17.399 -14.137 1.00 86.25 86 GLU A O 1
ATOM 686 N N . GLU A 1 87 ? 20.758 -16.016 -15.077 1.00 84.81 87 GLU A N 1
ATOM 687 C CA . GLU A 1 87 ? 19.755 -16.180 -14.026 1.00 84.81 87 GLU A CA 1
ATOM 688 C C . GLU A 1 87 ? 18.937 -17.470 -14.207 1.00 84.81 87 GLU A C 1
ATOM 690 O O . GLU A 1 87 ? 18.146 -17.584 -15.153 1.00 84.81 87 GLU A O 1
ATOM 695 N N . PRO A 1 88 ? 18.995 -18.425 -13.250 1.00 82.69 88 PRO A N 1
ATOM 696 C CA . PRO A 1 88 ? 18.247 -19.681 -13.339 1.00 82.69 88 PRO A CA 1
ATOM 697 C C . PRO A 1 88 ? 16.733 -19.491 -13.471 1.00 82.69 88 PRO A C 1
ATOM 699 O O . PRO A 1 88 ? 16.025 -20.385 -13.943 1.00 82.69 88 PRO A O 1
ATOM 702 N N . TYR A 1 89 ? 16.243 -18.322 -13.050 1.00 81.25 89 TYR A N 1
ATOM 703 C CA . TYR A 1 89 ? 14.854 -17.900 -13.152 1.00 81.25 89 TYR A CA 1
ATOM 704 C C . TYR A 1 89 ? 14.313 -17.996 -14.589 1.00 81.25 89 TYR A C 1
ATOM 706 O O . TYR A 1 89 ? 13.158 -18.380 -14.775 1.00 81.25 89 TYR A O 1
ATOM 714 N N . PHE A 1 90 ? 15.139 -17.747 -15.612 1.00 88.06 90 PHE A N 1
ATOM 715 C CA . PHE A 1 90 ? 14.706 -17.734 -17.013 1.00 88.06 90 PHE A CA 1
ATOM 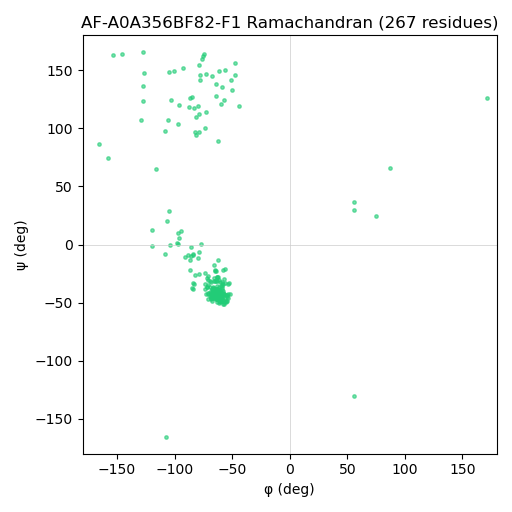716 C C . PHE A 1 90 ? 14.961 -19.042 -17.782 1.00 88.06 90 PHE A C 1
ATOM 718 O O . PHE A 1 90 ? 14.569 -19.140 -18.942 1.00 88.06 90 PHE A O 1
ATOM 725 N N . ASN A 1 91 ? 15.526 -20.082 -17.152 1.00 86.12 91 ASN A N 1
ATOM 726 C CA . ASN A 1 91 ? 15.935 -21.340 -17.813 1.00 86.12 91 ASN A CA 1
ATOM 727 C C . ASN A 1 91 ? 14.825 -22.076 -18.587 1.00 86.12 91 ASN A C 1
ATOM 729 O O . ASN A 1 91 ? 15.100 -22.934 -19.424 1.00 86.12 91 ASN A O 1
ATOM 733 N N . HIS A 1 92 ? 13.563 -21.799 -18.267 1.00 83.44 92 HIS A N 1
ATOM 734 C CA . HIS A 1 92 ? 12.401 -22.414 -18.904 1.00 83.44 92 HIS A CA 1
ATOM 735 C C . HIS A 1 92 ? 11.924 -21.656 -20.155 1.00 83.44 92 HIS A C 1
ATOM 737 O O . HIS A 1 92 ? 11.062 -22.153 -20.883 1.00 83.44 92 HIS A O 1
ATOM 743 N N . LEU A 1 93 ? 12.466 -20.463 -20.408 1.00 88.75 93 LEU A N 1
ATOM 744 C CA . LEU A 1 93 ? 12.137 -19.621 -21.550 1.00 88.75 93 LEU A CA 1
ATOM 745 C C . LEU A 1 93 ? 13.098 -19.896 -22.710 1.00 88.75 93 LEU A C 1
ATOM 747 O O . LEU A 1 93 ? 14.243 -20.300 -22.524 1.00 88.75 93 LEU A O 1
ATOM 751 N N . LYS A 1 94 ? 12.619 -19.680 -23.937 1.00 88.50 94 LYS A N 1
ATOM 752 C CA . LYS A 1 94 ? 13.409 -19.876 -25.158 1.00 88.50 94 LYS A CA 1
ATOM 753 C C . LYS A 1 94 ? 13.751 -18.533 -25.780 1.00 88.50 94 LYS A C 1
ATOM 755 O O . LYS A 1 94 ? 12.937 -17.970 -26.506 1.00 88.50 94 LYS A O 1
ATOM 760 N N . PHE A 1 95 ? 14.955 -18.050 -25.507 1.00 88.69 95 PHE A N 1
ATOM 761 C CA . PHE A 1 95 ? 15.481 -16.826 -26.104 1.00 88.69 95 PHE A CA 1
ATOM 762 C C . PHE A 1 95 ? 15.994 -17.065 -27.532 1.00 88.69 95 PHE A C 1
ATOM 764 O O . PHE A 1 95 ? 16.330 -18.202 -27.888 1.00 88.69 95 PHE A O 1
ATOM 771 N N . PRO A 1 96 ? 16.019 -16.022 -28.380 1.00 87.12 96 PRO A N 1
ATOM 772 C CA . PRO A 1 96 ? 16.559 -16.131 -29.722 1.00 87.12 96 PRO A CA 1
ATOM 773 C C . PRO A 1 96 ? 18.094 -16.176 -29.641 1.00 87.12 96 PRO A C 1
ATOM 775 O O . PRO A 1 96 ? 18.672 -15.824 -28.612 1.00 87.12 96 PRO A O 1
ATOM 778 N N . PRO A 1 97 ? 18.788 -16.604 -30.706 1.00 88.94 97 PRO A N 1
ATOM 779 C CA . PRO A 1 97 ? 20.244 -16.549 -30.723 1.00 88.94 97 PRO A CA 1
ATOM 780 C C . PRO A 1 97 ? 20.736 -15.103 -30.595 1.00 88.94 97 PRO A C 1
ATOM 782 O O . PRO A 1 97 ? 20.091 -14.178 -31.095 1.00 88.94 97 PRO A O 1
ATOM 785 N N . LEU A 1 98 ? 21.911 -14.932 -29.983 1.00 90.31 98 LEU A N 1
ATOM 786 C CA . LEU A 1 98 ? 22.556 -13.629 -29.838 1.00 90.31 98 LEU A CA 1
ATOM 787 C C . LEU A 1 98 ? 22.659 -12.888 -31.185 1.00 90.31 98 LEU A C 1
ATOM 789 O O . LEU A 1 98 ? 22.951 -13.514 -32.216 1.00 90.31 98 LEU A O 1
ATOM 793 N N . PRO A 1 99 ? 22.455 -11.557 -31.192 1.00 89.19 99 PRO A N 1
ATOM 794 C CA . PRO A 1 99 ? 22.502 -10.769 -32.413 1.00 89.19 99 PRO A CA 1
ATOM 795 C C . PRO A 1 99 ? 23.908 -10.810 -33.020 1.00 89.19 99 PRO A C 1
ATOM 797 O O . PRO A 1 99 ? 24.922 -10.704 -32.325 1.00 89.19 99 PRO A O 1
ATOM 800 N N . LYS A 1 100 ? 23.986 -10.946 -34.346 1.00 88.69 100 LYS A N 1
ATOM 801 C CA . LYS A 1 100 ? 25.267 -10.930 -35.061 1.00 88.69 100 LYS A CA 1
ATOM 802 C C . LYS A 1 100 ? 25.749 -9.491 -35.208 1.00 88.69 100 LYS A C 1
ATOM 804 O O . LYS A 1 100 ? 25.172 -8.719 -35.965 1.00 88.69 100 LYS A O 1
ATOM 809 N N . VAL A 1 101 ? 26.836 -9.155 -34.523 1.00 90.25 101 VAL A N 1
ATOM 810 C CA . VAL A 1 101 ? 27.455 -7.826 -34.596 1.00 90.25 101 VAL A CA 1
ATOM 811 C C . VAL A 1 101 ? 28.454 -7.787 -35.755 1.00 90.25 101 VAL A C 1
ATOM 813 O O . VAL A 1 101 ? 29.419 -8.549 -35.780 1.00 90.25 101 VAL A O 1
ATOM 816 N N . GLY A 1 102 ? 28.211 -6.912 -36.731 1.00 90.69 102 GLY A N 1
ATOM 817 C CA . GLY A 1 102 ? 29.083 -6.667 -37.884 1.00 90.69 102 GLY A CA 1
ATOM 818 C C . GLY A 1 102 ? 29.814 -5.321 -37.810 1.00 90.69 102 GLY A C 1
ATOM 819 O O . GLY A 1 102 ? 29.844 -4.661 -36.775 1.00 90.69 102 GLY A O 1
ATOM 820 N N . HIS A 1 103 ? 30.388 -4.873 -38.931 1.00 91.25 103 HIS A N 1
ATOM 821 C CA . HIS A 1 103 ? 31.105 -3.587 -39.011 1.00 91.25 103 HIS A CA 1
ATOM 822 C C . HIS A 1 103 ? 30.190 -2.356 -39.147 1.00 91.25 103 HIS A C 1
ATOM 824 O O . HIS A 1 103 ? 30.663 -1.225 -39.048 1.00 91.25 103 HIS A O 1
ATOM 830 N N . ASN A 1 104 ? 28.893 -2.550 -39.409 1.00 94.62 104 ASN A N 1
ATOM 831 C CA . ASN A 1 104 ? 27.941 -1.457 -39.584 1.00 94.62 104 ASN A CA 1
ATOM 832 C C . ASN A 1 104 ? 27.186 -1.186 -38.277 1.00 94.62 104 ASN A C 1
ATOM 834 O O . ASN A 1 104 ? 26.241 -1.895 -37.939 1.00 94.62 104 ASN A O 1
ATOM 838 N N . ASN A 1 105 ? 27.564 -0.108 -37.587 1.00 92.88 105 ASN A N 1
ATOM 839 C CA . ASN A 1 105 ? 26.959 0.271 -36.310 1.00 92.88 105 ASN A CA 1
ATOM 840 C C . ASN A 1 105 ? 25.448 0.522 -36.401 1.00 92.88 105 ASN A C 1
ATOM 842 O O . ASN A 1 105 ? 24.743 0.246 -35.439 1.00 92.88 105 ASN A O 1
ATOM 846 N N . THR A 1 106 ? 24.929 1.023 -37.526 1.00 94.00 106 THR A N 1
ATOM 847 C CA . THR A 1 106 ? 23.478 1.229 -37.679 1.00 94.00 106 THR A CA 1
ATOM 848 C C . THR A 1 106 ? 22.730 -0.093 -37.698 1.00 94.00 106 THR A C 1
ATOM 850 O O . THR A 1 106 ? 21.722 -0.233 -37.012 1.00 94.00 106 THR A O 1
ATOM 853 N N . GLU A 1 107 ? 23.222 -1.065 -38.464 1.00 93.88 107 GLU A N 1
ATOM 854 C CA . GLU A 1 107 ? 22.588 -2.382 -38.529 1.00 93.88 107 GLU A CA 1
ATOM 855 C C . GLU A 1 107 ? 22.710 -3.113 -37.192 1.00 93.88 107 GLU A C 1
ATOM 857 O O . GLU A 1 107 ? 21.722 -3.650 -36.705 1.00 93.88 107 GLU A O 1
ATOM 862 N N . ASN A 1 108 ? 23.860 -3.009 -36.520 1.00 94.88 108 ASN A N 1
ATOM 863 C CA . ASN A 1 108 ? 24.023 -3.543 -35.166 1.00 94.88 108 ASN A CA 1
ATOM 864 C C . ASN A 1 108 ? 23.002 -2.940 -34.182 1.00 94.88 108 ASN A C 1
ATOM 866 O O . ASN A 1 108 ? 22.393 -3.669 -33.408 1.00 94.88 108 ASN A O 1
ATOM 870 N N . LEU A 1 109 ? 22.770 -1.620 -34.229 1.00 95.00 109 LEU A N 1
ATOM 871 C CA . LEU A 1 109 ? 21.783 -0.952 -33.371 1.00 95.00 109 LEU A CA 1
ATOM 872 C C . LEU A 1 109 ? 20.353 -1.430 -33.649 1.00 95.00 109 LEU A C 1
ATOM 874 O O . LEU A 1 109 ? 19.588 -1.630 -32.708 1.00 95.00 109 LEU A O 1
ATOM 878 N N . LYS A 1 110 ? 19.984 -1.639 -34.918 1.00 94.06 110 LYS A N 1
ATOM 879 C CA . LYS A 1 110 ? 18.676 -2.211 -35.275 1.00 94.06 110 LYS A CA 1
ATOM 880 C C . LYS A 1 110 ? 18.522 -3.628 -34.726 1.00 94.06 110 LYS A C 1
ATOM 882 O O . LYS A 1 110 ? 17.480 -3.940 -34.154 1.00 94.06 110 LYS A O 1
ATOM 887 N N . GLU A 1 111 ? 19.556 -4.458 -34.854 1.00 93.69 111 GLU A N 1
ATOM 888 C CA . GLU A 1 111 ? 19.569 -5.813 -34.296 1.00 93.69 111 GLU A CA 1
ATOM 889 C C . GLU A 1 111 ? 19.442 -5.801 -32.769 1.00 93.69 111 GLU A C 1
ATOM 891 O O . GLU A 1 111 ? 18.661 -6.573 -32.219 1.00 93.69 111 GLU A O 1
ATOM 896 N N . PHE A 1 112 ? 20.115 -4.877 -32.078 1.00 95.44 112 PHE A N 1
ATOM 897 C CA . PHE A 1 112 ? 19.963 -4.715 -30.630 1.00 95.44 112 PHE A CA 1
ATOM 898 C C . PHE A 1 112 ? 18.530 -4.361 -30.235 1.00 95.44 112 PHE A C 1
ATOM 900 O O . PHE A 1 112 ? 17.975 -4.991 -29.339 1.00 95.44 112 PHE A O 1
ATOM 907 N N . ILE A 1 113 ? 17.901 -3.402 -30.921 1.00 94.81 113 ILE A N 1
ATOM 908 C CA . ILE A 1 113 ? 16.513 -3.006 -30.638 1.00 94.81 113 ILE A CA 1
ATOM 909 C C . ILE A 1 113 ? 15.559 -4.190 -30.837 1.00 94.81 113 ILE A C 1
ATOM 911 O O . ILE A 1 113 ? 14.714 -4.446 -29.979 1.00 94.81 113 ILE A O 1
ATOM 915 N N . ARG A 1 114 ? 15.714 -4.941 -31.936 1.00 92.50 114 ARG A N 1
ATOM 916 C CA . ARG A 1 114 ? 14.908 -6.142 -32.220 1.00 92.50 114 ARG A CA 1
ATOM 917 C C . ARG A 1 114 ? 15.092 -7.211 -31.145 1.00 92.50 114 ARG A C 1
ATOM 919 O O . ARG A 1 114 ? 14.111 -7.764 -30.655 1.00 92.50 114 ARG A O 1
ATOM 926 N N . TYR A 1 115 ? 16.336 -7.474 -30.759 1.00 93.81 115 TYR A N 1
ATOM 927 C CA . TYR A 1 115 ? 16.666 -8.482 -29.759 1.00 93.81 115 TYR A CA 1
ATOM 928 C C . TYR A 1 115 ? 16.101 -8.126 -28.375 1.00 93.81 115 TYR A C 1
ATOM 930 O O . TYR A 1 115 ? 15.444 -8.954 -27.744 1.00 93.81 115 TYR A O 1
ATOM 938 N N . VAL A 1 116 ? 16.269 -6.875 -27.930 1.00 94.56 116 VAL A N 1
ATOM 939 C CA . VAL A 1 116 ? 15.705 -6.389 -26.658 1.00 94.56 116 VAL A CA 1
ATOM 940 C C . VAL A 1 116 ? 14.176 -6.445 -26.674 1.00 94.56 116 VAL A C 1
ATOM 942 O O . VAL A 1 116 ? 13.571 -6.838 -25.677 1.00 94.56 116 VAL A O 1
ATOM 945 N N . ALA A 1 117 ? 13.538 -6.119 -27.802 1.00 91.94 117 ALA A N 1
ATOM 946 C CA . ALA A 1 117 ? 12.089 -6.242 -27.941 1.00 91.94 117 ALA A CA 1
ATOM 947 C C . ALA A 1 117 ? 11.597 -7.684 -27.799 1.00 91.94 117 ALA A C 1
ATOM 949 O O . ALA A 1 117 ? 10.593 -7.925 -27.129 1.00 91.94 117 ALA A O 1
ATOM 950 N N . PHE A 1 118 ? 12.335 -8.643 -28.352 1.00 91.19 118 PHE A N 1
ATOM 951 C CA . PHE A 1 118 ? 12.003 -10.055 -28.218 1.00 91.19 118 PHE A CA 1
ATOM 952 C C . PHE A 1 118 ? 12.165 -10.555 -26.776 1.00 91.19 118 PHE A C 1
ATOM 954 O O . PHE A 1 118 ? 11.273 -11.220 -26.250 1.00 91.19 118 PHE A O 1
ATOM 961 N N . ILE A 1 119 ? 13.265 -10.188 -26.102 1.00 91.88 119 ILE A N 1
ATOM 962 C CA . ILE A 1 119 ? 13.442 -10.478 -24.669 1.00 91.88 119 ILE A CA 1
ATOM 963 C C . ILE A 1 119 ? 12.263 -9.920 -23.879 1.00 91.88 119 ILE A C 1
ATOM 965 O O . ILE A 1 119 ? 11.656 -10.641 -23.088 1.00 91.88 119 ILE A O 1
ATOM 969 N N . ARG A 1 120 ? 11.912 -8.652 -24.120 1.00 91.44 120 ARG A N 1
ATOM 970 C CA . ARG A 1 120 ? 10.832 -7.962 -23.415 1.00 91.44 120 ARG A CA 1
ATOM 971 C C . ARG A 1 120 ? 9.492 -8.678 -23.553 1.00 91.44 120 ARG A C 1
ATOM 973 O O . ARG A 1 120 ? 8.748 -8.750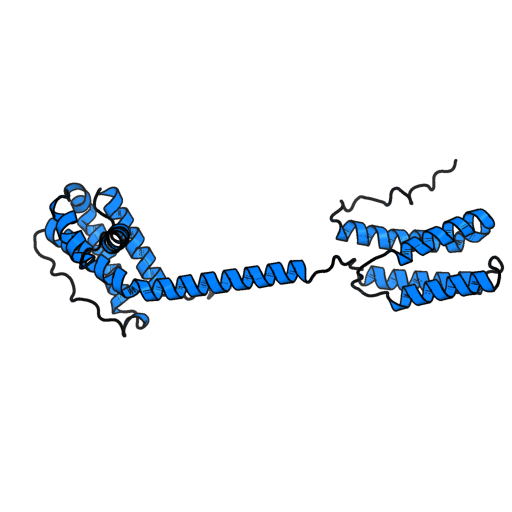 -22.573 1.00 91.44 120 ARG A O 1
ATOM 980 N N . GLU A 1 121 ? 9.189 -9.174 -24.749 1.00 89.94 121 GLU A N 1
ATOM 981 C CA . GLU A 1 121 ? 7.964 -9.915 -25.043 1.00 89.94 121 GLU A CA 1
ATOM 982 C C . GLU A 1 121 ? 7.922 -11.257 -24.301 1.00 89.94 121 GLU A C 1
ATOM 984 O O . GLU A 1 121 ? 6.905 -11.584 -23.690 1.00 89.94 121 GLU A O 1
ATOM 989 N N . ILE A 1 122 ? 9.045 -11.981 -24.263 1.00 89.69 122 ILE A N 1
ATOM 990 C CA . ILE A 1 122 ? 9.169 -13.255 -23.543 1.00 89.69 122 ILE A CA 1
ATOM 991 C C . ILE A 1 122 ? 8.988 -13.088 -22.035 1.00 89.69 122 ILE A C 1
ATOM 993 O O . ILE A 1 122 ? 8.305 -13.897 -21.409 1.00 89.69 122 ILE A O 1
ATOM 997 N N . ILE A 1 123 ? 9.599 -12.064 -21.436 1.00 90.50 123 ILE A N 1
ATOM 998 C CA . ILE A 1 123 ? 9.550 -11.866 -19.979 1.00 90.50 123 ILE A CA 1
ATOM 999 C C . ILE A 1 123 ? 8.286 -11.124 -19.520 1.00 90.50 123 ILE A C 1
ATOM 1001 O O . ILE A 1 123 ? 8.026 -11.046 -18.320 1.00 90.50 123 ILE A O 1
ATOM 1005 N N . GLN A 1 124 ? 7.483 -10.581 -20.448 1.00 87.56 124 GLN A N 1
ATOM 1006 C CA . GLN A 1 124 ? 6.269 -9.821 -20.129 1.00 87.56 124 GLN A CA 1
ATOM 1007 C C . GLN A 1 124 ? 5.296 -10.580 -19.213 1.00 87.56 124 GLN A C 1
ATOM 1009 O O . GLN A 1 124 ? 4.869 -9.970 -18.234 1.00 87.56 124 GLN A O 1
ATOM 1014 N N . PRO A 1 125 ? 4.974 -11.870 -19.441 1.00 85.69 125 P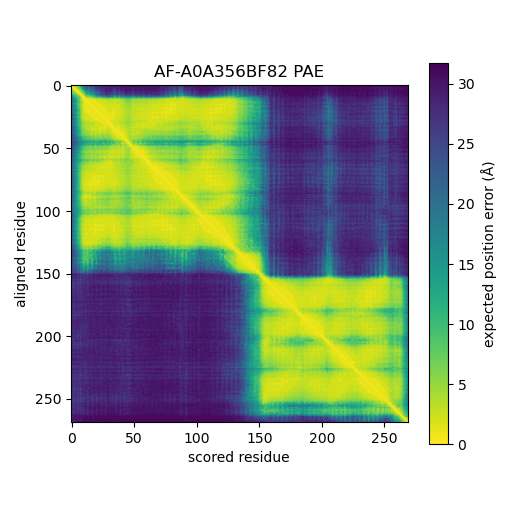RO A N 1
ATOM 1015 C CA . PRO A 1 125 ? 4.074 -12.606 -18.555 1.00 85.69 125 PRO A CA 1
ATOM 1016 C C . PRO A 1 125 ? 4.607 -12.712 -17.121 1.00 85.69 125 PRO A C 1
ATOM 1018 O O . PRO A 1 125 ? 3.839 -12.585 -16.176 1.00 85.69 125 PRO A O 1
ATOM 1021 N N . LEU A 1 126 ? 5.925 -12.867 -16.947 1.00 85.88 126 LEU A N 1
ATOM 1022 C CA . LEU A 1 126 ? 6.558 -12.959 -15.625 1.00 85.88 126 LEU A CA 1
ATOM 1023 C C . LEU A 1 126 ? 6.498 -11.624 -14.871 1.00 85.88 126 LEU A C 1
ATOM 1025 O O . LEU A 1 126 ? 6.283 -11.594 -13.660 1.00 85.88 126 LEU A O 1
ATOM 1029 N N . ILE A 1 127 ? 6.636 -10.510 -15.596 1.00 85.06 127 ILE A N 1
ATOM 1030 C CA . ILE A 1 127 ? 6.443 -9.162 -15.046 1.00 85.06 127 ILE A CA 1
ATOM 1031 C C . ILE A 1 127 ? 4.974 -8.947 -14.667 1.00 85.06 127 ILE A C 1
ATOM 1033 O O . ILE A 1 127 ? 4.688 -8.411 -13.596 1.00 85.06 127 ILE A O 1
ATOM 1037 N N . ASP A 1 128 ? 4.042 -9.364 -15.524 1.00 81.38 128 ASP A N 1
ATOM 1038 C CA . ASP A 1 128 ? 2.607 -9.203 -15.291 1.00 81.38 128 ASP A CA 1
ATOM 1039 C C . ASP A 1 128 ? 2.130 -10.037 -14.091 1.00 81.38 128 ASP A C 1
ATOM 1041 O O . ASP A 1 128 ? 1.323 -9.547 -13.297 1.00 81.38 128 ASP A O 1
ATOM 1045 N N . ASP A 1 129 ? 2.672 -11.243 -13.902 1.00 75.25 129 ASP A N 1
ATOM 1046 C CA . ASP A 1 129 ? 2.398 -12.104 -12.747 1.00 75.25 129 ASP A CA 1
ATOM 1047 C C . ASP A 1 129 ? 2.921 -11.498 -11.437 1.00 75.25 129 ASP A C 1
ATOM 1049 O O . ASP A 1 129 ? 2.209 -11.493 -10.425 1.00 75.25 129 ASP A O 1
ATOM 1053 N N . GLU A 1 130 ? 4.125 -10.923 -11.444 1.00 75.62 130 GLU A N 1
ATOM 1054 C CA . GLU A 1 130 ? 4.714 -10.248 -10.282 1.00 75.62 130 GLU A CA 1
ATOM 1055 C C . GLU A 1 130 ? 3.951 -8.961 -9.932 1.00 75.62 130 GLU A C 1
ATOM 1057 O O . GLU A 1 130 ? 3.542 -8.742 -8.788 1.00 75.62 130 GLU A O 1
ATOM 1062 N N . VAL A 1 131 ? 3.684 -8.103 -10.923 1.00 72.56 131 VAL A N 1
ATOM 1063 C CA . VAL A 1 131 ? 2.906 -6.868 -10.741 1.00 72.56 131 VAL A CA 1
ATOM 1064 C C . VAL A 1 131 ? 1.467 -7.191 -10.334 1.00 72.56 131 VAL A C 1
ATOM 1066 O O . VAL A 1 131 ? 0.900 -6.510 -9.475 1.00 72.56 131 VAL A O 1
ATOM 1069 N N . GLY A 1 132 ? 0.871 -8.235 -10.908 1.00 65.50 132 GLY A N 1
ATOM 1070 C CA . GLY A 1 132 ? -0.457 -8.731 -10.563 1.00 65.50 132 GLY A CA 1
ATOM 1071 C C . GLY A 1 132 ? -0.528 -9.248 -9.127 1.00 65.50 132 GLY A C 1
ATOM 1072 O O . GLY A 1 132 ? -1.452 -8.890 -8.390 1.00 65.50 132 GLY A O 1
ATOM 1073 N N . SER A 1 133 ? 0.472 -10.019 -8.698 1.00 61.69 133 SER A N 1
ATOM 1074 C CA . SER A 1 133 ? 0.598 -10.522 -7.326 1.00 61.69 133 SER A CA 1
ATOM 1075 C C . SER A 1 133 ? 0.794 -9.381 -6.326 1.00 61.69 133 SER A C 1
ATOM 1077 O O . SER A 1 133 ? 0.093 -9.322 -5.314 1.00 61.69 133 SER A O 1
ATOM 1079 N N . ASN A 1 134 ? 1.636 -8.398 -6.650 1.00 62.44 134 ASN A N 1
ATOM 1080 C CA . ASN A 1 134 ? 1.849 -7.217 -5.815 1.00 62.44 134 ASN A CA 1
ATOM 1081 C C . ASN A 1 134 ? 0.603 -6.328 -5.717 1.00 62.44 134 ASN A C 1
ATOM 1083 O O . ASN A 1 134 ? 0.221 -5.930 -4.617 1.00 62.44 134 ASN A O 1
ATOM 1087 N N . ARG A 1 135 ? -0.107 -6.072 -6.824 1.00 66.12 135 ARG A N 1
ATOM 1088 C CA . ARG A 1 135 ? -1.383 -5.330 -6.800 1.00 66.12 135 ARG A CA 1
ATOM 1089 C C . ARG A 1 135 ? -2.457 -6.068 -6.013 1.00 66.12 135 ARG A C 1
ATOM 1091 O O . ARG A 1 135 ? -3.203 -5.434 -5.270 1.00 66.12 135 ARG A O 1
ATOM 1098 N N . ARG A 1 136 ? -2.529 -7.398 -6.131 1.00 61.34 136 ARG A N 1
ATOM 1099 C CA . ARG A 1 136 ? -3.436 -8.227 -5.328 1.00 61.34 136 ARG A CA 1
ATOM 1100 C C . ARG A 1 136 ? -3.103 -8.110 -3.844 1.00 61.34 136 ARG A C 1
ATOM 1102 O O . ARG A 1 136 ? -4.010 -7.872 -3.055 1.00 61.34 136 ARG A O 1
ATOM 1109 N N . ASN A 1 137 ? -1.832 -8.203 -3.467 1.00 56.19 137 ASN A N 1
ATOM 1110 C CA . ASN A 1 137 ? -1.397 -8.071 -2.076 1.00 56.19 137 ASN A CA 1
ATOM 1111 C C . ASN A 1 137 ? -1.655 -6.661 -1.525 1.00 56.19 137 ASN A C 1
ATOM 1113 O O . ASN A 1 137 ? -2.160 -6.524 -0.411 1.00 56.19 137 ASN A O 1
ATOM 1117 N N . GLN A 1 138 ? -1.410 -5.612 -2.315 1.00 63.31 138 GLN A N 1
ATOM 1118 C CA . GLN A 1 138 ? -1.752 -4.228 -1.967 1.00 63.31 138 GLN A CA 1
ATOM 1119 C C . GLN A 1 138 ? -3.263 -4.040 -1.806 1.00 63.31 138 GLN A C 1
ATOM 1121 O O . GLN A 1 138 ? -3.705 -3.419 -0.843 1.00 63.31 138 GLN A O 1
ATOM 1126 N N . PHE A 1 139 ? -4.069 -4.616 -2.700 1.00 65.31 139 PHE A N 1
ATOM 1127 C CA . PHE A 1 139 ? -5.526 -4.567 -2.614 1.00 65.31 139 PHE A CA 1
ATOM 1128 C C . PHE A 1 139 ? -6.053 -5.336 -1.400 1.00 65.31 139 PHE A C 1
ATOM 1130 O O . PHE A 1 139 ? -6.893 -4.817 -0.672 1.00 65.31 139 PHE A O 1
ATOM 1137 N N . LEU A 1 140 ? -5.521 -6.527 -1.112 1.00 59.47 140 LEU A N 1
ATOM 1138 C CA . LEU A 1 140 ? -5.844 -7.290 0.097 1.00 59.47 140 LEU A CA 1
ATOM 1139 C C . LEU A 1 140 ? -5.429 -6.542 1.365 1.00 59.47 140 LEU A C 1
ATOM 1141 O O . LEU A 1 140 ? -6.187 -6.520 2.330 1.00 59.47 140 LEU A O 1
ATOM 1145 N N . SER A 1 141 ? -4.280 -5.869 1.350 1.00 56.16 141 SER A N 1
ATOM 1146 C CA . SER A 1 141 ? -3.821 -5.016 2.451 1.00 56.16 141 SER A CA 1
ATOM 1147 C C . SER A 1 141 ? -4.728 -3.799 2.627 1.00 56.16 141 SER A C 1
ATOM 1149 O O . SER A 1 141 ? -5.079 -3.448 3.749 1.00 56.16 141 SER A O 1
ATOM 1151 N N . ALA A 1 142 ? -5.184 -3.185 1.533 1.00 67.19 142 ALA A N 1
ATOM 1152 C CA . ALA A 1 142 ? -6.165 -2.107 1.561 1.00 67.19 142 ALA A CA 1
ATOM 1153 C C . ALA A 1 142 ? -7.523 -2.596 2.085 1.00 67.19 142 ALA A C 1
ATOM 1155 O O . ALA A 1 142 ? -8.116 -1.921 2.922 1.00 67.19 142 ALA A O 1
ATOM 1156 N N . ILE A 1 143 ? -7.983 -3.783 1.674 1.00 63.47 143 ILE A N 1
ATOM 1157 C CA . ILE A 1 143 ? -9.176 -4.440 2.223 1.00 63.47 143 ILE A CA 1
ATOM 1158 C C . ILE A 1 143 ? -8.987 -4.703 3.711 1.00 63.47 143 ILE A C 1
ATOM 1160 O O . ILE A 1 143 ? -9.891 -4.409 4.476 1.00 63.47 143 ILE A O 1
ATOM 1164 N N . TYR A 1 144 ? -7.843 -5.228 4.145 1.00 55.75 144 TYR A N 1
ATOM 1165 C CA . TYR A 1 144 ? -7.582 -5.522 5.551 1.00 55.75 144 TYR A CA 1
ATOM 1166 C C . TYR A 1 144 ? -7.512 -4.246 6.392 1.00 55.75 144 TYR A C 1
ATOM 1168 O O . TYR A 1 144 ? -8.101 -4.187 7.463 1.00 55.75 144 TYR A O 1
ATOM 1176 N N . ASN A 1 145 ? -6.879 -3.189 5.884 1.00 55.03 145 ASN A N 1
ATOM 1177 C CA . ASN A 1 145 ? -6.836 -1.883 6.535 1.00 55.03 145 ASN A CA 1
ATOM 1178 C C . ASN A 1 145 ? -8.220 -1.235 6.590 1.00 55.03 145 ASN A C 1
ATOM 1180 O O . ASN A 1 145 ? -8.609 -0.720 7.633 1.00 55.03 145 ASN A O 1
ATOM 1184 N N . LYS A 1 146 ? -8.997 -1.294 5.504 1.00 66.06 146 LYS A N 1
ATOM 1185 C CA . LYS A 1 146 ? -10.377 -0.799 5.482 1.00 66.06 146 LYS A CA 1
ATOM 1186 C C . LYS A 1 146 ? -11.279 -1.631 6.379 1.00 66.06 146 LYS A C 1
ATOM 1188 O O . LYS A 1 146 ? -12.039 -1.039 7.126 1.00 66.06 146 LYS A O 1
ATOM 1193 N N . LYS A 1 147 ? -11.140 -2.958 6.399 1.00 57.56 147 LYS A N 1
ATOM 1194 C CA . LYS A 1 147 ? -11.795 -3.831 7.376 1.00 57.56 147 LYS A CA 1
ATOM 1195 C C . LYS A 1 147 ? -11.393 -3.423 8.780 1.00 57.56 147 LYS A C 1
ATOM 1197 O O . LYS A 1 147 ? -12.276 -3.087 9.521 1.00 57.56 147 LYS A O 1
ATOM 1202 N N . LYS A 1 148 ? -10.116 -3.278 9.126 1.00 54.03 148 LYS A N 1
ATOM 1203 C CA . LYS A 1 148 ? -9.666 -2.797 10.447 1.00 54.03 148 LYS A CA 1
ATOM 1204 C C . LYS A 1 148 ? -10.231 -1.420 10.832 1.00 54.03 148 LYS A C 1
ATOM 1206 O O . LYS A 1 148 ? -10.447 -1.170 12.012 1.00 54.03 148 LYS A O 1
ATOM 1211 N N . ILE A 1 149 ? -10.440 -0.527 9.865 1.00 58.47 149 ILE A N 1
ATOM 1212 C CA . ILE A 1 149 ? -11.101 0.772 10.075 1.00 58.47 149 ILE A CA 1
ATOM 1213 C C . ILE A 1 149 ? -12.614 0.592 10.284 1.00 58.47 149 ILE A C 1
ATOM 1215 O O . ILE A 1 149 ? -13.184 1.276 11.119 1.00 58.47 149 ILE A O 1
ATOM 1219 N N . LEU A 1 150 ? -13.249 -0.331 9.558 1.00 60.66 150 LEU A N 1
ATOM 1220 C CA . LEU A 1 150 ? -14.687 -0.624 9.620 1.00 60.66 150 LEU A CA 1
ATOM 1221 C C . LEU A 1 150 ? -15.078 -1.564 10.785 1.00 60.66 150 LEU A C 1
ATOM 1223 O O . LEU A 1 150 ? -16.201 -1.498 11.260 1.00 60.66 150 LEU A O 1
ATOM 1227 N N . ASP A 1 151 ? -14.157 -2.412 11.248 1.00 49.62 151 ASP A N 1
ATOM 1228 C CA . ASP A 1 151 ? -14.270 -3.369 12.365 1.00 49.62 151 ASP A CA 1
ATOM 1229 C C . ASP A 1 151 ? -13.943 -2.692 13.707 1.00 49.62 151 ASP A C 1
ATOM 1231 O O . ASP A 1 151 ? -14.169 -3.243 14.784 1.00 49.62 151 ASP A O 1
ATOM 1235 N N . LYS A 1 152 ? -13.419 -1.460 13.661 1.00 49.12 152 LYS A N 1
ATOM 1236 C CA . LYS A 1 152 ? -13.467 -0.549 14.797 1.00 49.12 152 LYS A CA 1
ATOM 1237 C C . LYS A 1 152 ? -14.833 0.129 14.798 1.00 49.12 152 LYS A C 1
ATOM 1239 O O . LYS A 1 152 ? -15.021 1.166 14.168 1.00 49.12 152 LYS A O 1
ATOM 1244 N N . GLY A 1 153 ? -15.756 -0.410 15.592 1.00 55.78 153 GLY A N 1
ATOM 1245 C CA . GLY A 1 153 ? -16.696 0.468 16.283 1.00 55.78 153 GLY A CA 1
ATOM 1246 C C . GLY A 1 153 ? -15.914 1.616 16.935 1.00 55.78 153 GLY A C 1
ATOM 1247 O O . GLY A 1 153 ? -14.753 1.454 17.320 1.00 55.78 153 GLY A O 1
ATOM 1248 N N . PHE A 1 154 ? -16.495 2.807 16.993 1.00 60.88 154 PHE A N 1
ATOM 1249 C CA . PHE A 1 154 ? -15.921 3.873 17.803 1.00 60.88 154 PHE A CA 1
ATOM 1250 C C . PHE A 1 154 ? -15.887 3.377 19.257 1.00 60.88 154 PHE A C 1
ATOM 1252 O O . PHE A 1 154 ? -16.920 2.966 19.783 1.00 60.88 154 PHE A O 1
ATOM 1259 N N . PHE A 1 155 ? -14.700 3.320 19.867 1.00 71.69 155 PHE A N 1
ATOM 1260 C CA . PHE A 1 155 ? -14.533 2.832 21.234 1.00 71.69 155 PHE A CA 1
ATOM 1261 C C . PHE A 1 155 ? -13.776 3.852 22.077 1.00 71.69 155 PHE A C 1
ATOM 1263 O O . PHE A 1 155 ? -12.732 4.364 21.673 1.00 71.69 155 PHE A O 1
ATOM 1270 N N . TYR A 1 156 ? -14.268 4.064 23.288 1.00 79.06 156 TYR A N 1
ATOM 1271 C CA . TYR A 1 156 ? -13.584 4.762 24.361 1.00 79.06 156 TYR A CA 1
ATOM 1272 C C . TYR A 1 156 ? -12.583 3.801 25.009 1.00 79.06 156 TYR A C 1
ATOM 1274 O O . TYR A 1 156 ? -12.966 2.742 25.515 1.00 79.06 156 TYR A O 1
ATOM 1282 N N . GLU A 1 157 ? -11.292 4.143 24.961 1.00 83.88 157 GLU A N 1
ATOM 1283 C CA . GLU A 1 157 ? -10.221 3.319 25.530 1.00 83.88 157 GLU A CA 1
ATOM 1284 C C . GLU A 1 157 ? -9.690 3.927 26.833 1.00 83.88 157 GLU A C 1
ATOM 1286 O O . GLU A 1 157 ? -8.971 4.930 26.834 1.00 83.88 157 GLU A O 1
ATOM 1291 N N . PHE A 1 158 ? -10.039 3.298 27.955 1.00 83.69 158 PHE A N 1
ATOM 1292 C CA . PHE A 1 158 ? -9.505 3.648 29.269 1.00 83.69 158 PHE A CA 1
ATOM 1293 C C . PHE A 1 158 ? -8.095 3.073 29.434 1.00 83.69 158 PHE A C 1
ATOM 1295 O O . PHE A 1 158 ? -7.808 1.944 29.028 1.00 83.69 158 PHE A O 1
ATOM 1302 N N . THR A 1 159 ? -7.193 3.822 30.069 1.00 86.31 159 THR A N 1
ATOM 1303 C CA . THR A 1 159 ? -5.886 3.272 30.457 1.00 86.31 159 THR A CA 1
ATOM 1304 C C . THR A 1 159 ? -6.029 2.357 31.669 1.00 86.31 159 THR A C 1
ATOM 1306 O O . THR A 1 159 ? -6.993 2.444 32.428 1.00 86.31 159 THR A O 1
ATOM 1309 N N . ASP A 1 160 ? -5.031 1.510 31.918 1.00 80.69 160 ASP A N 1
ATOM 1310 C CA . ASP A 1 160 ? -5.037 0.648 33.106 1.00 80.69 160 ASP A CA 1
ATOM 1311 C C . ASP A 1 160 ? -5.031 1.480 34.410 1.00 80.69 160 ASP A C 1
ATOM 1313 O O . ASP A 1 160 ? -5.550 1.041 35.437 1.00 80.69 160 ASP A O 1
ATOM 1317 N N . GLY A 1 161 ? -4.469 2.697 34.369 1.00 84.56 161 GLY A N 1
ATOM 1318 C CA . GLY A 1 161 ? -4.551 3.675 35.456 1.00 84.56 161 GLY A CA 1
ATOM 1319 C C . GLY A 1 161 ? -5.962 4.239 35.638 1.00 84.56 161 GLY A C 1
ATOM 1320 O O . GLY A 1 161 ? -6.453 4.277 36.766 1.00 84.56 161 GLY A O 1
ATOM 1321 N N . ASP A 1 162 ? -6.633 4.598 34.537 1.00 88.00 162 ASP A N 1
ATOM 1322 C CA . ASP A 1 162 ? -8.021 5.080 34.547 1.00 88.00 162 ASP A CA 1
ATOM 1323 C C . ASP A 1 162 ? -8.955 4.019 35.145 1.00 88.00 162 ASP A C 1
ATOM 1325 O O . ASP A 1 162 ? -9.707 4.315 36.069 1.00 88.00 162 ASP A O 1
ATOM 1329 N N . LEU A 1 163 ? -8.849 2.762 34.698 1.00 88.12 163 LEU A N 1
ATOM 1330 C CA . LEU A 1 163 ? -9.674 1.655 35.198 1.00 88.12 163 LEU A CA 1
ATOM 1331 C C . LEU A 1 163 ? -9.490 1.420 36.701 1.00 88.12 163 LEU A C 1
ATOM 1333 O O . LEU A 1 163 ? -10.470 1.272 37.432 1.00 88.12 163 LEU A O 1
ATOM 1337 N N . LYS A 1 164 ? -8.241 1.425 37.187 1.00 89.69 164 LYS A N 1
ATOM 1338 C CA . LYS A 1 164 ? -7.953 1.298 38.625 1.00 89.69 164 LYS A CA 1
ATOM 1339 C C . LYS A 1 164 ? -8.573 2.440 39.421 1.00 89.69 164 LYS A C 1
ATOM 1341 O O . LYS A 1 164 ? -9.114 2.200 40.501 1.00 89.69 164 LYS A O 1
ATOM 1346 N N . ARG A 1 165 ? -8.513 3.672 38.903 1.00 94.19 165 ARG A N 1
ATOM 1347 C CA . ARG A 1 165 ? -9.076 4.827 39.604 1.00 94.19 165 ARG A CA 1
ATOM 1348 C C . ARG A 1 165 ? -10.601 4.830 39.580 1.00 94.19 165 ARG A C 1
ATOM 1350 O O . ARG A 1 165 ? -11.195 5.051 40.628 1.00 94.19 165 ARG A O 1
ATOM 1357 N N . ILE A 1 166 ? -11.225 4.508 38.447 1.00 92.31 166 ILE A N 1
ATOM 1358 C CA . ILE A 1 166 ? -12.682 4.332 38.335 1.00 92.31 166 ILE A CA 1
ATOM 1359 C C . ILE A 1 166 ? -13.161 3.285 39.342 1.00 92.31 166 ILE A C 1
ATOM 1361 O O . ILE A 1 166 ? -14.110 3.531 40.080 1.00 92.31 166 ILE A O 1
ATOM 1365 N N . GLN A 1 167 ? -12.471 2.146 39.432 1.00 91.69 167 GLN A N 1
ATOM 1366 C CA . GLN A 1 167 ? -12.813 1.095 40.386 1.00 91.69 167 GLN A CA 1
ATOM 1367 C C . GLN A 1 167 ? -12.726 1.572 41.843 1.00 91.69 167 GLN A C 1
ATOM 1369 O O . GLN A 1 167 ? -13.602 1.242 42.643 1.00 91.69 167 GLN A O 1
ATOM 1374 N N . ALA A 1 168 ? -11.696 2.350 42.189 1.00 94.06 168 ALA A N 1
ATOM 1375 C CA . ALA A 1 168 ? -11.574 2.951 43.515 1.00 94.06 168 ALA A CA 1
ATOM 1376 C C . ALA A 1 168 ? -12.721 3.934 43.796 1.00 94.06 168 ALA A C 1
ATOM 1378 O O . ALA A 1 168 ? -13.363 3.824 44.833 1.00 94.06 168 ALA A O 1
ATOM 1379 N N . ILE A 1 169 ? -13.043 4.817 42.844 1.00 94.81 169 ILE A N 1
ATOM 1380 C CA . ILE A 1 169 ? -14.146 5.782 42.969 1.00 94.81 169 ILE A CA 1
ATOM 1381 C C . ILE A 1 169 ? -15.493 5.068 43.139 1.00 94.81 169 ILE A C 1
ATOM 1383 O O . ILE A 1 169 ? -16.292 5.470 43.977 1.00 94.81 169 ILE A O 1
ATOM 1387 N N . ILE A 1 170 ? -15.754 3.994 42.386 1.00 93.00 170 ILE A N 1
ATOM 1388 C CA . ILE A 1 170 ? -16.986 3.204 42.527 1.00 93.00 170 ILE A CA 1
ATOM 1389 C C . ILE A 1 170 ? -17.090 2.600 43.933 1.00 93.00 170 ILE A C 1
ATOM 1391 O O . ILE A 1 170 ? -18.178 2.587 44.505 1.00 93.00 170 ILE A O 1
ATOM 1395 N N . ASN A 1 171 ? -15.984 2.114 44.500 1.00 92.88 171 ASN A N 1
ATOM 1396 C CA . ASN A 1 171 ? -15.979 1.582 45.862 1.00 92.88 171 ASN A CA 1
ATOM 1397 C C . ASN A 1 171 ? -16.210 2.696 46.895 1.00 92.88 171 ASN A C 1
ATOM 1399 O O . ASN A 1 171 ? -17.109 2.564 47.716 1.00 92.88 171 ASN A O 1
ATOM 1403 N N . GLU A 1 172 ? -15.502 3.826 46.773 1.00 94.00 172 GLU A N 1
ATOM 1404 C CA . GLU A 1 172 ? -15.709 5.020 47.610 1.00 94.00 172 GLU A CA 1
ATOM 1405 C C . GLU A 1 172 ? -17.185 5.473 47.576 1.00 94.00 172 GLU A C 1
ATOM 1407 O O . GLU A 1 172 ? -17.777 5.771 48.610 1.00 94.00 172 GLU A O 1
ATOM 1412 N N . LEU A 1 173 ? -17.812 5.473 46.393 1.00 92.69 173 LEU A N 1
ATOM 1413 C CA . LEU A 1 173 ? -19.224 5.820 46.214 1.00 92.69 173 LEU A CA 1
ATOM 1414 C C . LEU A 1 173 ? -20.176 4.815 46.870 1.00 92.69 173 LEU A C 1
ATOM 1416 O O . LEU A 1 173 ? -21.201 5.220 47.415 1.00 92.69 173 LEU A O 1
ATOM 1420 N N . ARG A 1 174 ? -19.871 3.514 46.820 1.00 91.75 174 ARG A N 1
ATOM 1421 C CA . ARG A 1 174 ? -20.687 2.490 47.490 1.00 91.75 174 ARG A CA 1
ATOM 1422 C C . ARG A 1 174 ? -20.675 2.662 48.995 1.00 91.75 174 ARG A C 1
ATOM 1424 O O . ARG A 1 174 ? -21.747 2.612 49.593 1.00 91.75 174 ARG A O 1
ATOM 1431 N N . ASP A 1 175 ? -19.499 2.901 49.563 1.00 92.44 175 ASP A N 1
ATOM 1432 C CA . ASP A 1 175 ? -19.335 3.109 50.999 1.00 92.44 175 ASP A CA 1
ATOM 1433 C C . ASP A 1 175 ? -20.100 4.372 51.422 1.00 92.44 175 ASP A C 1
ATOM 1435 O O . ASP A 1 175 ? -20.976 4.314 52.283 1.00 92.44 175 ASP A O 1
ATOM 1439 N N . GLN A 1 176 ? -19.901 5.486 50.706 1.00 90.62 176 GLN A N 1
ATOM 1440 C CA . GLN A 1 176 ? -20.610 6.742 50.968 1.00 90.62 176 GLN A CA 1
ATOM 1441 C C . GLN A 1 176 ? -22.135 6.611 50.864 1.00 90.62 176 GLN A C 1
ATOM 1443 O O . GLN A 1 176 ? -22.853 7.148 51.699 1.00 90.62 176 GLN A O 1
ATOM 1448 N N . ILE A 1 177 ? -22.660 5.919 49.849 1.00 89.00 177 ILE A N 1
ATOM 1449 C CA . ILE A 1 177 ? -24.111 5.733 49.677 1.00 89.00 177 ILE A CA 1
ATOM 1450 C C . ILE A 1 177 ? -24.679 4.767 50.724 1.00 89.00 177 ILE A C 1
ATOM 1452 O O . ILE A 1 177 ? -25.807 4.956 51.184 1.00 89.00 177 ILE A O 1
ATOM 1456 N N . GLY A 1 178 ? -23.921 3.727 51.078 1.00 86.88 178 GLY A N 1
ATOM 1457 C CA . GLY A 1 178 ? -24.317 2.711 52.050 1.00 86.88 178 GLY A CA 1
ATOM 1458 C C . GLY A 1 178 ? -24.395 3.251 53.475 1.00 86.88 178 GLY A C 1
ATOM 1459 O O . GLY A 1 178 ? -25.350 2.941 54.184 1.00 86.88 178 GLY A O 1
ATOM 1460 N N . GLU A 1 179 ? -23.431 4.085 53.859 1.00 87.44 179 GLU A N 1
ATOM 1461 C CA . GLU A 1 179 ? -23.323 4.676 55.199 1.00 87.44 179 GLU A CA 1
ATOM 1462 C C . GLU A 1 179 ? -24.120 5.981 55.357 1.00 87.44 179 GLU A C 1
ATOM 1464 O O . GLU A 1 179 ? -24.319 6.453 56.474 1.00 87.44 179 GLU A O 1
ATOM 1469 N N . SER A 1 180 ? -24.584 6.588 54.260 1.00 85.94 180 SER A N 1
ATOM 1470 C CA . SER A 1 180 ? -25.262 7.885 54.302 1.00 85.94 180 SER A CA 1
ATOM 1471 C C . SER A 1 180 ? -26.754 7.783 54.609 1.00 85.94 180 SER A C 1
ATOM 1473 O O . SER A 1 180 ? -27.516 7.172 53.857 1.00 85.94 180 SER A O 1
ATOM 1475 N N . ASP A 1 181 ? -27.200 8.525 55.623 1.00 86.31 181 ASP A N 1
ATOM 1476 C CA . ASP A 1 181 ? -28.618 8.737 55.949 1.00 86.31 181 ASP A CA 1
ATOM 1477 C C . ASP A 1 181 ? -29.327 9.752 55.029 1.00 86.31 181 ASP A C 1
ATOM 1479 O O . ASP A 1 181 ? -30.518 10.016 55.188 1.00 86.31 181 ASP A O 1
ATOM 1483 N N . LEU A 1 182 ? -28.626 10.320 54.039 1.00 84.12 182 LEU A N 1
ATOM 1484 C CA . LEU A 1 182 ? -29.201 11.303 53.109 1.00 84.12 182 LEU A CA 1
ATOM 1485 C C . LEU A 1 182 ? -30.181 10.665 52.118 1.00 84.12 182 LEU A C 1
ATOM 1487 O O . LEU A 1 182 ? -31.101 11.321 51.628 1.00 84.12 182 LEU A O 1
ATOM 1491 N N . PHE A 1 183 ? -29.985 9.388 51.789 1.00 85.56 183 PHE A N 1
ATOM 1492 C CA . PHE A 1 183 ? -30.771 8.693 50.776 1.00 85.56 183 PHE A CA 1
ATOM 1493 C C . PHE A 1 183 ? -31.805 7.766 51.416 1.00 85.56 183 PHE A C 1
ATOM 1495 O O . PHE A 1 183 ? -31.455 6.846 52.151 1.00 85.56 183 PHE A O 1
ATOM 1502 N N . GLU A 1 184 ? -33.077 7.949 51.055 1.00 87.12 184 GLU A N 1
ATOM 1503 C CA . GLU A 1 184 ? -34.135 6.969 51.333 1.00 87.12 184 GLU A CA 1
ATOM 1504 C C . GLU A 1 184 ? -33.772 5.596 50.744 1.00 87.12 184 GLU A C 1
ATOM 1506 O O . GLU A 1 184 ? -33.112 5.522 49.701 1.00 87.12 184 GLU A O 1
ATOM 1511 N N . GLU A 1 185 ? -34.237 4.507 51.367 1.00 87.25 185 GLU A N 1
ATOM 1512 C CA . GLU A 1 185 ? -33.843 3.138 50.994 1.00 87.25 185 GLU A CA 1
ATOM 1513 C C . GLU A 1 185 ? -34.012 2.835 49.498 1.00 87.25 185 GLU A C 1
ATOM 1515 O O . GLU A 1 185 ? -33.122 2.250 48.874 1.00 87.25 185 GLU A O 1
ATOM 1520 N N . ASP A 1 186 ? -35.123 3.264 48.895 1.00 84.56 186 ASP A N 1
ATOM 1521 C CA . ASP A 1 186 ? -35.382 3.045 47.472 1.00 84.56 186 ASP A CA 1
ATOM 1522 C C . ASP A 1 186 ? -34.416 3.833 46.578 1.00 84.56 186 ASP A C 1
ATOM 1524 O O . ASP A 1 186 ? -33.950 3.325 45.554 1.00 84.56 186 ASP A O 1
ATOM 1528 N N . HIS A 1 187 ? -34.064 5.064 46.963 1.00 83.50 187 HIS A N 1
ATOM 1529 C CA . HIS A 1 187 ? -33.085 5.866 46.233 1.00 83.50 187 HIS A CA 1
ATOM 1530 C C . HIS A 1 187 ? -31.682 5.263 46.362 1.00 83.50 187 HIS A C 1
ATOM 1532 O O . HIS A 1 187 ? -31.015 5.057 45.345 1.00 83.50 187 HIS A O 1
ATOM 1538 N N . ARG A 1 188 ? -31.285 4.879 47.580 1.00 88.50 188 ARG A N 1
ATOM 1539 C CA . ARG A 1 188 ? -30.022 4.188 47.868 1.00 88.50 188 ARG A CA 1
ATOM 1540 C C . ARG A 1 188 ? -29.879 2.929 47.012 1.00 88.50 188 ARG A C 1
ATOM 1542 O O . ARG A 1 188 ? -28.879 2.749 46.319 1.00 88.50 188 ARG A O 1
ATOM 1549 N N . ARG A 1 189 ? -30.921 2.091 46.971 1.00 87.50 189 ARG A N 1
ATOM 1550 C CA . ARG A 1 189 ? -30.947 0.854 46.174 1.00 87.50 189 ARG A CA 1
ATOM 1551 C C . ARG A 1 189 ? -30.800 1.119 44.674 1.00 87.50 189 ARG A C 1
ATOM 1553 O O . ARG A 1 189 ? -30.112 0.361 43.992 1.00 87.50 189 ARG A O 1
ATOM 1560 N N . ARG A 1 190 ? -31.427 2.176 44.142 1.00 86.12 190 ARG A N 1
ATOM 1561 C CA . ARG A 1 190 ? -31.274 2.562 42.726 1.00 86.12 190 ARG A CA 1
ATOM 1562 C C . ARG A 1 190 ? -29.848 3.004 42.401 1.00 86.12 190 ARG A C 1
ATOM 1564 O O . ARG A 1 190 ? -29.322 2.571 41.380 1.00 86.12 190 ARG A O 1
ATOM 1571 N N . LEU A 1 191 ? -29.229 3.815 43.259 1.00 88.12 191 LEU A N 1
ATOM 1572 C CA . LEU A 1 191 ? -27.854 4.285 43.066 1.00 88.12 191 LEU A CA 1
ATOM 1573 C C . LEU A 1 191 ? -26.852 3.125 43.096 1.00 88.12 191 LEU A C 1
ATOM 1575 O O . LEU A 1 191 ? -26.044 2.989 42.180 1.00 88.12 191 LEU A O 1
ATOM 1579 N N . LEU A 1 192 ? -26.960 2.230 44.082 1.00 88.62 192 LEU A N 1
ATOM 1580 C CA . LEU A 1 192 ? -26.078 1.063 44.190 1.00 88.62 192 LEU A CA 1
ATOM 1581 C C . LEU A 1 192 ? -26.191 0.136 42.970 1.00 88.62 192 LEU A C 1
ATOM 1583 O O . LEU A 1 192 ? -25.170 -0.265 42.415 1.00 88.62 192 LEU A O 1
ATOM 1587 N N . ARG A 1 193 ? -27.412 -0.119 42.477 1.00 88.19 193 ARG A N 1
ATOM 1588 C CA . ARG A 1 193 ? -27.624 -0.892 41.239 1.00 88.19 193 ARG A CA 1
ATOM 1589 C C . ARG A 1 193 ? -26.988 -0.233 40.014 1.00 88.19 193 ARG A C 1
ATOM 1591 O O . ARG A 1 193 ? -26.440 -0.932 39.167 1.00 88.19 193 ARG A O 1
ATOM 1598 N N . ARG A 1 194 ? -27.043 1.100 39.904 1.00 86.94 194 ARG A N 1
ATOM 1599 C CA . ARG A 1 194 ? -26.380 1.835 38.811 1.00 86.94 194 ARG A CA 1
ATOM 1600 C C . ARG A 1 194 ? -24.859 1.707 38.889 1.00 86.94 194 ARG A C 1
ATOM 1602 O O . ARG A 1 194 ? -24.228 1.498 37.858 1.00 86.94 194 ARG A O 1
ATOM 1609 N N . LEU A 1 195 ? -24.282 1.761 40.091 1.00 88.81 195 LEU A N 1
ATOM 1610 C CA . LEU A 1 195 ? -22.844 1.555 40.297 1.00 88.81 195 LEU A CA 1
ATOM 1611 C C . LEU A 1 195 ? -22.401 0.124 39.969 1.00 88.81 195 LEU A C 1
ATOM 1613 O O . LEU A 1 195 ? -21.343 -0.068 39.377 1.00 88.81 195 LEU A O 1
ATOM 1617 N N . GLU A 1 196 ? -23.200 -0.885 40.317 1.00 86.69 196 GLU A N 1
ATOM 1618 C CA . GLU A 1 196 ? -22.958 -2.281 39.924 1.00 86.69 196 GLU A CA 1
ATOM 1619 C C . GLU A 1 196 ? -23.002 -2.471 38.411 1.00 86.69 196 GLU A C 1
ATOM 1621 O O . GLU A 1 196 ? -22.075 -3.048 37.845 1.00 86.69 196 GLU A O 1
ATOM 1626 N N . ALA A 1 197 ? -24.026 -1.928 37.750 1.00 84.38 197 ALA A N 1
ATOM 1627 C CA . ALA A 1 197 ? -24.145 -1.980 36.298 1.00 84.38 197 ALA A CA 1
ATOM 1628 C C . ALA A 1 197 ? -22.966 -1.276 35.606 1.00 84.38 197 ALA A C 1
ATOM 1630 O O . ALA A 1 197 ? -22.401 -1.814 34.653 1.00 84.38 197 ALA A O 1
ATOM 1631 N N . LEU A 1 198 ? -22.553 -0.108 36.114 1.00 86.19 198 LEU A N 1
ATOM 1632 C CA . LEU A 1 198 ? -21.373 0.606 35.634 1.00 86.19 198 LEU A CA 1
ATOM 1633 C C . LEU A 1 198 ? -20.106 -0.245 35.795 1.00 86.19 198 LEU A C 1
ATOM 1635 O O . LEU A 1 198 ? -19.346 -0.390 34.846 1.00 86.19 198 LEU A O 1
ATOM 1639 N N . GLN A 1 199 ? -19.887 -0.839 36.971 1.00 84.69 199 GLN A N 1
ATOM 1640 C CA . GLN A 1 199 ? -18.710 -1.672 37.217 1.00 84.69 199 GLN A CA 1
ATOM 1641 C C . GLN A 1 199 ? -18.683 -2.914 36.317 1.00 84.69 199 GLN A C 1
ATOM 1643 O O . GLN A 1 199 ? -17.625 -3.269 35.806 1.00 84.69 199 GLN A O 1
ATOM 1648 N N . SER A 1 200 ? -19.831 -3.571 36.124 1.00 81.12 200 SER A N 1
ATOM 1649 C CA . SER A 1 200 ? -19.927 -4.820 35.358 1.00 81.12 200 SER A CA 1
ATOM 1650 C C . SER A 1 200 ? -19.574 -4.665 33.878 1.00 81.12 200 SER A C 1
ATOM 1652 O O . SER A 1 200 ? -19.175 -5.636 33.246 1.00 81.12 200 SER A O 1
ATOM 1654 N N . GLU A 1 201 ? -19.678 -3.446 33.350 1.00 77.12 201 GLU A N 1
ATOM 1655 C CA . GLU A 1 201 ? -19.357 -3.121 31.957 1.00 77.12 201 GLU A CA 1
ATOM 1656 C C . GLU A 1 201 ? -18.026 -2.397 31.801 1.00 77.12 201 GLU A C 1
ATOM 1658 O O . GLU A 1 201 ? -17.612 -2.078 30.686 1.00 77.12 201 GLU A O 1
ATOM 1663 N N . MET A 1 202 ? -17.339 -2.143 32.916 1.00 80.88 202 MET A N 1
ATOM 1664 C CA . MET A 1 202 ? -16.080 -1.428 32.903 1.00 80.88 202 MET A CA 1
ATOM 1665 C C . MET A 1 202 ? -14.982 -2.334 32.352 1.00 80.88 202 MET A C 1
ATOM 1667 O O . MET A 1 202 ? -14.425 -3.202 33.029 1.00 80.88 202 MET A O 1
ATOM 1671 N N . HIS A 1 203 ? -14.665 -2.113 31.085 1.00 76.50 203 HIS A N 1
ATOM 1672 C CA . HIS A 1 203 ? -13.609 -2.799 30.364 1.00 76.50 203 HIS A CA 1
ATOM 1673 C C . HIS A 1 203 ? -12.671 -1.784 29.720 1.00 76.50 203 HIS A C 1
ATOM 1675 O O . HIS A 1 203 ? -12.985 -0.605 29.581 1.00 76.50 203 HIS A O 1
ATOM 1681 N N . LYS A 1 204 ? -11.499 -2.254 29.281 1.00 72.69 204 LYS A N 1
ATOM 1682 C CA . LYS A 1 204 ? -10.500 -1.400 28.625 1.00 72.69 204 LYS A CA 1
ATOM 1683 C C . LYS A 1 204 ? -11.037 -0.686 27.382 1.00 72.69 204 LYS A C 1
ATOM 1685 O O . LYS A 1 204 ? -10.578 0.406 27.081 1.00 72.69 204 LYS A O 1
ATOM 1690 N N . LYS A 1 205 ? -11.996 -1.289 26.677 1.00 77.00 205 LYS A N 1
ATOM 1691 C CA . LYS A 1 205 ? -12.638 -0.725 25.486 1.00 77.00 205 LYS A CA 1
ATOM 1692 C C . LYS A 1 205 ? -14.147 -0.761 25.663 1.00 77.00 205 LYS A C 1
ATOM 1694 O O . LYS A 1 205 ? -14.693 -1.840 25.883 1.00 77.00 205 LYS A O 1
ATOM 1699 N N . MET A 1 206 ? -14.791 0.394 25.548 1.00 77.38 206 MET A N 1
ATOM 1700 C CA . MET A 1 206 ? -16.244 0.546 25.659 1.00 77.38 206 MET A CA 1
ATOM 1701 C C . MET A 1 206 ? -16.808 1.263 24.436 1.00 77.38 206 MET A C 1
ATOM 1703 O O . MET A 1 206 ? -16.126 2.099 23.856 1.00 77.38 206 MET A O 1
ATOM 1707 N N . SER A 1 207 ? -18.036 0.940 24.030 1.00 73.88 207 SER A N 1
ATOM 1708 C CA . SER A 1 207 ? -18.719 1.589 22.898 1.00 73.88 207 SER A CA 1
ATOM 1709 C C . SER A 1 207 ? -19.325 2.950 23.247 1.00 73.88 207 SER A C 1
ATOM 1711 O O . SER A 1 207 ? -19.486 3.781 22.362 1.00 73.88 207 SER A O 1
ATOM 1713 N N . ASP A 1 208 ? -19.643 3.182 24.521 1.00 80.06 208 ASP A N 1
ATOM 1714 C CA . ASP A 1 208 ? -20.208 4.428 25.040 1.00 80.06 208 ASP A CA 1
ATOM 1715 C C . ASP A 1 208 ? -19.708 4.719 26.465 1.00 80.06 208 ASP A C 1
ATOM 1717 O O . ASP A 1 208 ? -19.143 3.851 27.136 1.00 80.06 208 ASP A O 1
ATOM 1721 N N . VAL A 1 209 ? -19.884 5.967 26.905 1.00 84.31 209 VAL A N 1
ATOM 1722 C CA . VAL A 1 209 ? -19.603 6.435 28.277 1.00 84.31 209 VAL A CA 1
ATOM 1723 C C . VAL A 1 209 ? -20.864 6.991 28.957 1.00 84.31 209 VAL A C 1
ATOM 1725 O O . VAL A 1 209 ? -20.788 7.606 30.022 1.00 84.31 209 VAL A O 1
ATOM 1728 N N . ASP A 1 210 ? -22.044 6.750 28.377 1.00 83.19 210 ASP A N 1
ATOM 1729 C CA . ASP A 1 210 ? -23.321 7.370 28.764 1.00 83.19 210 ASP A CA 1
ATOM 1730 C C . ASP A 1 210 ? -23.731 7.049 30.200 1.00 83.19 210 ASP A C 1
ATOM 1732 O O . ASP A 1 210 ? -24.330 7.868 30.900 1.00 83.19 210 ASP A O 1
ATOM 1736 N N . ARG A 1 211 ? -23.350 5.870 30.692 1.00 83.69 211 ARG A N 1
ATOM 1737 C CA . ARG A 1 211 ? -23.618 5.463 32.077 1.00 83.69 211 ARG A CA 1
ATOM 1738 C C . ARG A 1 211 ? -22.927 6.348 33.102 1.00 83.69 211 ARG A C 1
ATOM 1740 O O . ARG A 1 211 ? -23.471 6.549 34.186 1.00 83.69 211 ARG A O 1
ATOM 1747 N N . ILE A 1 212 ? -21.760 6.892 32.758 1.00 87.44 212 ILE A N 1
ATOM 1748 C CA . ILE A 1 212 ? -21.054 7.850 33.610 1.00 87.44 212 ILE A CA 1
ATOM 1749 C C . ILE A 1 212 ? -21.809 9.183 33.612 1.00 87.44 212 ILE A C 1
ATOM 1751 O O . ILE A 1 212 ? -22.037 9.753 34.677 1.00 87.44 212 ILE A O 1
ATOM 1755 N N . TRP A 1 213 ? -22.293 9.636 32.452 1.00 87.25 213 TRP A N 1
ATOM 1756 C CA . TRP A 1 213 ? -23.105 10.853 32.345 1.00 87.25 213 TRP A CA 1
ATOM 1757 C C . TRP A 1 213 ? -24.450 10.746 33.078 1.00 87.25 213 TRP A C 1
ATOM 1759 O O . TRP A 1 213 ? -24.911 11.725 33.665 1.00 87.25 213 TRP A O 1
ATOM 1769 N N . GLY A 1 214 ? -25.036 9.548 33.152 1.00 86.38 214 GLY A N 1
ATOM 1770 C CA . GLY A 1 214 ? -26.214 9.282 33.982 1.00 86.38 214 GLY A CA 1
ATOM 1771 C C . GLY A 1 214 ? -25.993 9.580 35.473 1.00 86.38 214 GLY A C 1
ATOM 1772 O O . GLY A 1 214 ? -26.884 10.127 36.124 1.00 86.38 214 GLY A O 1
ATOM 1773 N N . LEU A 1 215 ? -24.795 9.300 36.005 1.00 87.62 215 LEU A N 1
ATOM 1774 C CA . LEU A 1 215 ? -24.447 9.602 37.401 1.00 87.62 215 LEU A CA 1
ATOM 1775 C C . LEU A 1 215 ? -24.289 11.104 37.654 1.00 87.62 215 LEU A C 1
ATOM 1777 O O . LEU A 1 215 ? -24.604 11.573 38.745 1.00 87.62 215 LEU A O 1
ATOM 1781 N N . VAL A 1 216 ? -23.854 11.878 36.656 1.00 87.69 216 VAL A N 1
ATOM 1782 C CA . VAL A 1 216 ? -23.796 13.348 36.760 1.00 87.69 216 VAL A CA 1
ATOM 1783 C C . VAL A 1 216 ? -25.191 13.930 36.974 1.00 87.69 216 VAL A C 1
ATOM 1785 O O . VAL A 1 216 ? -25.365 14.823 37.804 1.00 87.69 216 VAL A O 1
ATOM 1788 N N . GLY A 1 217 ? -26.200 13.382 36.291 1.00 83.88 217 GLY A N 1
ATOM 1789 C CA . GLY A 1 217 ? -27.599 13.740 36.525 1.00 83.88 217 GLY A CA 1
ATOM 1790 C C . GLY A 1 217 ? -28.040 13.463 37.967 1.00 83.88 217 GLY A C 1
ATOM 1791 O O . GLY A 1 217 ? -28.626 14.335 38.610 1.00 83.88 217 GLY A O 1
ATOM 1792 N N . ASP A 1 218 ? -27.698 12.289 38.506 1.00 83.94 218 ASP A N 1
ATOM 1793 C CA . ASP A 1 218 ? -28.014 11.924 39.896 1.00 83.94 218 ASP A CA 1
ATOM 1794 C C . ASP A 1 218 ? -27.302 12.838 40.910 1.00 83.94 218 ASP A C 1
ATOM 1796 O O . ASP A 1 218 ? -27.907 13.260 41.899 1.00 83.94 218 ASP A O 1
ATOM 1800 N N . ALA A 1 219 ? -26.044 13.205 40.647 1.00 86.12 219 ALA A N 1
ATOM 1801 C CA . ALA A 1 219 ? -25.291 14.168 41.449 1.00 86.12 219 ALA A CA 1
ATOM 1802 C C . ALA A 1 219 ? -25.951 15.555 41.456 1.00 86.12 219 ALA A C 1
ATOM 1804 O O . ALA A 1 219 ? -26.054 16.177 42.514 1.00 86.12 219 ALA A O 1
ATOM 1805 N N . GLY A 1 220 ? -26.454 16.012 40.303 1.00 84.31 220 GLY A N 1
ATOM 1806 C CA . GLY A 1 220 ? -27.204 17.265 40.180 1.00 84.31 220 GLY A CA 1
ATOM 1807 C C . GLY A 1 220 ? -28.491 17.276 41.012 1.00 84.31 220 GLY A C 1
ATOM 1808 O O . GLY A 1 220 ? -28.813 18.268 41.667 1.00 84.31 220 GLY A O 1
ATOM 1809 N N . ILE A 1 221 ? -29.206 16.151 41.063 1.00 84.06 221 ILE A N 1
ATOM 1810 C CA . ILE A 1 221 ? -30.391 16.009 41.920 1.00 84.06 221 ILE A CA 1
ATOM 1811 C C . ILE A 1 221 ? -29.985 15.999 43.402 1.00 84.06 221 ILE A C 1
ATOM 1813 O O . ILE A 1 221 ? -30.616 16.672 44.220 1.00 84.06 221 ILE A O 1
ATOM 1817 N N . ALA A 1 222 ? -28.927 15.265 43.760 1.00 84.75 222 ALA A N 1
ATOM 1818 C CA . ALA A 1 222 ? -28.457 15.151 45.139 1.00 84.75 222 ALA A CA 1
ATOM 1819 C C . ALA A 1 222 ? -27.960 16.493 45.702 1.00 84.75 222 ALA A C 1
ATOM 1821 O O . ALA A 1 222 ? -28.349 16.859 46.812 1.00 84.75 222 ALA A O 1
ATOM 1822 N N . ILE A 1 223 ? -27.172 17.260 44.936 1.00 84.69 223 ILE A N 1
ATOM 1823 C CA . ILE A 1 223 ? -26.721 18.594 45.360 1.00 84.69 223 ILE A CA 1
ATOM 1824 C C . ILE A 1 223 ? -27.901 19.563 45.497 1.00 84.69 223 ILE A C 1
ATOM 1826 O O . ILE A 1 223 ? -27.947 20.336 46.449 1.00 84.69 223 ILE A O 1
ATOM 1830 N N . GLY A 1 224 ? -28.895 19.486 44.604 1.00 83.81 224 GLY A N 1
ATOM 1831 C CA . GLY A 1 224 ? -30.094 20.320 44.684 1.00 83.81 224 GLY A CA 1
ATOM 1832 C C . GLY A 1 224 ? -30.964 20.011 45.906 1.00 83.81 224 GLY A C 1
ATOM 1833 O O . GLY A 1 224 ? -31.526 20.924 46.504 1.00 83.81 224 GLY A O 1
ATOM 1834 N N . LYS A 1 225 ? -31.063 18.732 46.297 1.00 83.75 225 LYS A N 1
ATOM 1835 C CA . LYS A 1 225 ? -31.914 18.289 47.415 1.00 83.75 225 LYS A CA 1
ATOM 1836 C C . LYS A 1 225 ? -31.237 18.420 48.784 1.00 83.75 225 LYS A C 1
ATOM 1838 O O . LYS A 1 225 ? -31.914 18.749 49.753 1.00 83.75 225 LYS A O 1
ATOM 1843 N N . PHE A 1 226 ? -29.933 18.157 48.869 1.00 84.94 226 PHE A N 1
ATOM 1844 C CA . PHE A 1 226 ? -29.206 18.033 50.142 1.00 84.94 226 PHE A CA 1
ATOM 1845 C C . PHE A 1 226 ? -28.064 19.044 50.306 1.00 84.94 226 PHE A C 1
ATOM 1847 O O . PHE A 1 226 ? -27.388 19.062 51.332 1.00 84.94 226 PHE A O 1
ATOM 1854 N N . GLY A 1 227 ? -27.825 19.903 49.311 1.00 86.25 227 GLY A N 1
ATOM 1855 C CA . GLY A 1 227 ? -26.821 20.959 49.389 1.00 86.25 227 GLY A CA 1
ATOM 1856 C C . GLY A 1 227 ? -25.427 20.422 49.717 1.00 86.25 227 GLY A C 1
ATOM 1857 O O . GLY A 1 227 ? -24.941 19.476 49.097 1.00 86.25 227 GLY A O 1
ATOM 1858 N N . LYS A 1 228 ? -24.772 21.035 50.710 1.00 86.94 228 LYS A N 1
ATOM 1859 C CA . LYS A 1 228 ? -23.388 20.709 51.092 1.00 86.94 228 LYS A CA 1
ATOM 1860 C C . LYS A 1 228 ? -23.226 19.293 51.648 1.00 86.94 228 LYS A C 1
ATOM 1862 O O . LYS A 1 228 ? -22.130 18.750 51.545 1.00 86.94 228 LYS A O 1
ATOM 1867 N N . ASP A 1 229 ? -24.288 18.678 52.161 1.00 84.62 229 ASP A N 1
ATOM 1868 C CA . ASP A 1 229 ? -24.210 17.333 52.736 1.00 84.62 229 ASP A CA 1
ATOM 1869 C C . ASP A 1 229 ? -23.995 16.265 51.651 1.00 84.62 229 ASP A C 1
ATOM 1871 O O . ASP A 1 229 ? -23.343 15.252 51.892 1.00 84.62 229 ASP A O 1
ATOM 1875 N N . ALA A 1 230 ? -24.437 16.524 50.413 1.00 86.44 230 ALA A N 1
ATOM 1876 C CA . ALA A 1 230 ? -24.169 15.655 49.264 1.00 86.44 230 ALA A CA 1
ATOM 1877 C C . ALA A 1 230 ? -22.759 15.832 48.671 1.00 86.44 230 ALA A C 1
ATOM 1879 O O . ALA A 1 230 ? -22.371 15.071 47.782 1.00 86.44 230 ALA A O 1
ATOM 1880 N N . LYS A 1 231 ? -21.971 16.810 49.140 1.00 86.81 231 LYS A N 1
ATOM 1881 C CA . LYS A 1 231 ? -20.663 17.152 48.559 1.00 86.81 231 LYS A CA 1
ATOM 1882 C C . LYS A 1 231 ? -19.699 15.960 48.455 1.00 86.81 231 LYS A C 1
ATOM 1884 O O . LYS A 1 231 ? -19.126 15.802 47.381 1.00 86.81 231 LYS A O 1
ATOM 1889 N N . PRO A 1 232 ? -19.535 15.088 49.474 1.00 87.88 232 PRO A N 1
ATOM 1890 C CA . PRO A 1 232 ? -18.633 13.941 49.359 1.00 87.88 232 PRO A CA 1
ATOM 1891 C C . PRO A 1 232 ? -18.986 13.031 48.178 1.00 87.88 232 PRO A C 1
ATOM 1893 O O . PRO A 1 232 ? -18.097 12.654 47.422 1.00 87.88 232 PRO A O 1
ATOM 1896 N N . PHE A 1 233 ? -20.279 12.761 47.981 1.00 87.88 233 PHE A N 1
ATOM 1897 C CA . PHE A 1 233 ? -20.807 11.956 46.879 1.00 87.88 233 PHE A CA 1
ATOM 1898 C C . PHE A 1 233 ? -20.626 12.648 45.519 1.00 87.88 233 PHE A C 1
ATOM 1900 O O . PHE A 1 233 ? -20.152 12.042 44.556 1.00 87.88 233 PHE A O 1
ATOM 1907 N N . VAL A 1 234 ? -20.948 13.941 45.441 1.00 88.88 234 VAL A N 1
ATOM 1908 C CA . VAL A 1 234 ? -20.849 14.724 44.199 1.00 88.88 234 VAL A CA 1
ATOM 1909 C C . VAL A 1 234 ? -19.399 14.899 43.750 1.00 88.88 234 VAL A C 1
ATOM 1911 O O . VAL A 1 234 ? -19.113 14.755 42.562 1.00 88.88 234 VAL A O 1
ATOM 1914 N N . ASP A 1 235 ? -18.468 15.128 44.677 1.00 90.81 235 ASP A N 1
ATOM 1915 C CA . ASP A 1 235 ? -17.041 15.273 44.373 1.00 90.81 235 ASP A CA 1
ATOM 1916 C C . ASP A 1 235 ? -16.473 13.998 43.722 1.00 90.81 235 ASP A C 1
ATOM 1918 O O . ASP A 1 235 ? -15.695 14.075 42.768 1.00 90.81 235 ASP A O 1
ATOM 1922 N N . ARG A 1 236 ? -16.891 12.814 44.194 1.00 93.19 236 ARG A N 1
ATOM 1923 C CA . ARG A 1 236 ? -16.497 11.527 43.595 1.00 93.19 236 ARG A CA 1
ATOM 1924 C C . ARG A 1 236 ? -17.046 11.366 42.173 1.00 93.19 236 ARG A C 1
ATOM 1926 O O . ARG A 1 236 ? -16.322 10.926 41.280 1.00 93.19 236 ARG A O 1
ATOM 1933 N N . ILE A 1 237 ? -18.299 11.759 41.930 1.00 91.19 237 ILE A N 1
ATOM 1934 C CA . ILE A 1 237 ? -18.903 11.715 40.587 1.00 91.19 237 ILE A CA 1
ATOM 1935 C C . ILE A 1 237 ? -18.238 12.725 39.643 1.00 91.19 237 ILE A C 1
ATOM 1937 O O . ILE A 1 237 ? -17.999 12.405 38.475 1.00 91.19 237 ILE A O 1
ATOM 1941 N N . LYS A 1 238 ? -17.873 13.918 40.132 1.00 89.94 238 LYS A N 1
ATOM 1942 C CA . LYS A 1 238 ? -17.116 14.920 39.363 1.00 89.94 238 LYS A CA 1
ATOM 1943 C C . LYS A 1 238 ? -15.779 14.341 38.898 1.00 89.94 238 LYS A C 1
ATOM 1945 O O . LYS A 1 238 ? -15.441 14.456 37.721 1.00 89.94 238 LYS A O 1
ATOM 1950 N N . GLU A 1 239 ? -15.061 13.654 39.784 1.00 92.56 239 GLU A N 1
ATOM 1951 C CA . GLU A 1 239 ? -13.801 12.986 39.444 1.00 92.56 239 GLU A CA 1
ATOM 1952 C C . GLU A 1 239 ? -13.994 11.884 38.387 1.00 92.56 239 GLU A C 1
ATOM 1954 O O . GLU A 1 239 ? -13.277 11.852 37.385 1.00 92.56 239 GLU A O 1
ATOM 1959 N N . LEU A 1 240 ? -15.007 11.027 38.551 1.00 91.94 240 LEU A N 1
ATOM 1960 C CA . LEU A 1 240 ? -15.347 9.989 37.571 1.00 91.94 240 LEU A CA 1
ATOM 1961 C C . LEU A 1 240 ? -15.631 10.584 36.180 1.00 91.94 240 LEU A C 1
ATOM 1963 O O . LEU A 1 240 ? -15.154 10.084 35.159 1.00 91.94 240 LEU A O 1
ATOM 1967 N N . SER A 1 241 ? -16.359 11.697 36.150 1.00 91.00 241 SER A N 1
ATOM 1968 C CA . SER A 1 241 ? -16.739 12.403 34.923 1.00 91.00 241 SER A CA 1
ATOM 1969 C C . SER A 1 241 ? -15.545 13.052 34.228 1.00 91.00 241 SER A C 1
ATOM 1971 O O . SER A 1 241 ? -15.493 13.108 33.001 1.00 91.00 241 SER A O 1
ATOM 1973 N N . GLN A 1 242 ? -14.544 13.502 34.988 1.00 90.56 242 GLN A N 1
ATOM 1974 C CA . GLN A 1 242 ? -13.293 14.001 34.419 1.00 90.56 242 GLN A CA 1
ATOM 1975 C C . GLN A 1 242 ? -12.493 12.889 33.729 1.00 90.56 242 GLN A C 1
ATOM 1977 O O . GLN A 1 242 ? -11.893 13.135 32.682 1.00 90.56 242 GLN A O 1
ATOM 1982 N N . ILE A 1 243 ? -12.492 11.666 34.273 1.00 90.44 243 ILE A N 1
ATOM 1983 C CA . ILE A 1 243 ? -11.834 10.511 33.637 1.00 90.44 243 ILE A CA 1
ATOM 1984 C C . ILE A 1 243 ? -12.556 10.134 32.334 1.00 90.44 243 ILE A C 1
ATOM 1986 O O . ILE A 1 243 ? -11.906 9.917 31.306 1.00 90.44 243 ILE A O 1
ATOM 1990 N N . ALA A 1 244 ? -13.893 10.117 32.352 1.00 89.19 244 ALA A N 1
ATOM 1991 C CA . ALA A 1 244 ? -14.708 9.884 31.159 1.00 89.19 244 ALA A CA 1
ATOM 1992 C C . ALA A 1 244 ? -14.455 10.948 30.083 1.00 89.19 244 ALA A C 1
ATOM 1994 O O . ALA A 1 244 ? -14.145 10.605 28.946 1.00 89.19 244 ALA A O 1
ATOM 1995 N N . TRP A 1 245 ? -14.472 12.230 30.462 1.00 88.19 245 TRP A N 1
ATOM 1996 C CA . TRP A 1 245 ? -14.200 13.344 29.554 1.00 88.19 245 TRP A CA 1
ATOM 1997 C C . TRP A 1 245 ? -12.819 13.252 28.908 1.00 88.19 245 TRP A C 1
ATOM 1999 O O . TRP A 1 245 ? -12.702 13.371 27.695 1.00 88.19 245 TRP A O 1
ATOM 2009 N N . LYS A 1 246 ? -11.764 12.985 29.687 1.00 87.69 246 LYS A N 1
ATOM 2010 C CA . LYS A 1 246 ? -10.408 12.800 29.139 1.00 87.69 246 LYS A CA 1
ATOM 2011 C C . LYS A 1 246 ? -10.350 11.637 28.152 1.00 87.69 246 LYS A C 1
ATOM 2013 O O . LYS A 1 246 ? -9.614 11.688 27.171 1.00 87.69 246 LYS A O 1
ATOM 2018 N N . THR A 1 247 ? -11.105 10.576 28.409 1.00 86.00 247 THR A N 1
ATOM 2019 C CA . THR A 1 247 ? -11.174 9.413 27.519 1.00 86.00 247 THR A CA 1
ATOM 2020 C C . THR A 1 247 ? -11.925 9.740 26.232 1.00 86.00 247 THR A C 1
ATOM 2022 O O . THR A 1 247 ? -11.443 9.400 25.155 1.00 86.00 247 THR A O 1
ATOM 2025 N N . GLN A 1 248 ? -13.025 10.483 26.325 1.00 84.25 248 GLN A N 1
ATOM 2026 C CA . GLN A 1 248 ? -13.772 10.986 25.178 1.00 84.25 248 GLN A CA 1
ATOM 2027 C C . GLN A 1 248 ? -12.954 11.976 24.342 1.00 84.25 248 GLN A C 1
ATOM 2029 O O . GLN A 1 248 ? -12.829 11.788 23.140 1.00 84.25 248 GLN A O 1
ATOM 2034 N N . ALA A 1 249 ? -12.293 12.945 24.974 1.00 83.00 249 ALA A N 1
ATOM 2035 C CA . ALA A 1 249 ? -11.422 13.901 24.298 1.00 83.00 249 ALA A CA 1
ATOM 2036 C C . ALA A 1 249 ? -10.280 13.210 23.532 1.00 83.00 249 ALA A C 1
ATOM 2038 O O . ALA A 1 249 ? -9.977 13.594 22.408 1.00 83.00 249 ALA A O 1
ATOM 2039 N N . ARG A 1 250 ? -9.684 12.150 24.101 1.00 81.19 250 ARG A N 1
ATOM 2040 C CA . ARG A 1 250 ? -8.683 11.325 23.401 1.00 81.19 250 ARG A CA 1
ATOM 2041 C C . ARG A 1 250 ? -9.274 10.562 22.216 1.00 81.19 250 ARG A C 1
ATOM 2043 O O . ARG A 1 250 ? -8.625 10.486 21.179 1.00 81.19 250 ARG A O 1
ATOM 2050 N N . ALA A 1 251 ? -10.463 9.979 22.377 1.00 78.00 251 ALA A N 1
ATOM 2051 C CA . ALA A 1 251 ? -11.132 9.218 21.322 1.00 78.00 251 ALA A C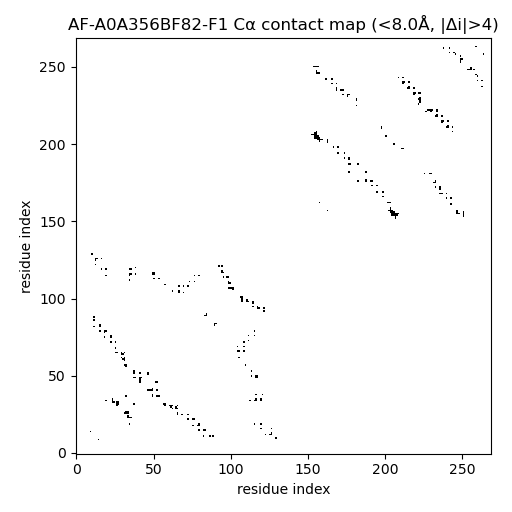A 1
ATOM 2052 C C . ALA A 1 251 ? -11.612 10.111 20.161 1.00 78.00 251 ALA A C 1
ATOM 2054 O O . ALA A 1 251 ? -11.616 9.668 19.017 1.00 78.00 251 ALA A O 1
ATOM 2055 N N . GLU A 1 252 ? -11.969 11.364 20.450 1.00 77.94 252 GLU A N 1
ATOM 2056 C CA . GLU A 1 252 ? -12.432 12.372 19.483 1.00 77.94 252 GLU A CA 1
ATOM 2057 C C . GLU A 1 252 ? -11.307 13.297 18.971 1.00 77.94 252 GLU A C 1
ATOM 2059 O O . GLU A 1 252 ? -11.583 14.303 18.325 1.00 77.94 252 GLU A O 1
ATOM 2064 N N . GLU A 1 253 ? -10.038 12.970 19.249 1.00 77.56 253 GLU A N 1
ATOM 2065 C CA . GLU A 1 253 ? -8.851 13.725 18.800 1.00 77.56 253 GLU A CA 1
ATOM 2066 C C . GLU A 1 253 ? -8.846 15.216 19.210 1.00 77.56 253 GLU A C 1
ATOM 2068 O O . GLU A 1 253 ? -8.245 16.071 18.555 1.00 77.56 253 GLU A O 1
ATOM 2073 N N . LEU A 1 254 ? -9.483 15.540 20.338 1.00 75.44 254 LEU A N 1
ATOM 2074 C CA . LEU A 1 254 ? -9.478 16.884 20.906 1.00 75.44 254 LEU A CA 1
ATOM 2075 C C . LEU A 1 254 ? -8.103 17.228 21.521 1.00 75.44 254 LEU A C 1
ATOM 2077 O O . LEU A 1 254 ? -7.438 16.353 22.088 1.00 75.44 254 LEU A O 1
ATOM 2081 N N . PRO A 1 255 ? -7.668 18.507 21.475 1.00 73.12 255 PRO A N 1
ATOM 2082 C CA . PRO A 1 255 ? -6.446 18.955 22.137 1.00 73.12 255 PRO A CA 1
ATOM 2083 C C . PRO A 1 255 ? -6.374 18.528 23.609 1.00 73.12 255 PRO A C 1
ATOM 2085 O O . PRO A 1 255 ? -7.304 18.739 24.386 1.00 73.12 255 PRO A O 1
ATOM 2088 N N . SER A 1 256 ? -5.225 17.989 24.023 1.00 58.94 256 SER A N 1
ATOM 2089 C CA . SER A 1 256 ? -5.005 17.441 25.372 1.00 58.94 256 SER A CA 1
ATOM 2090 C C . SER A 1 256 ? -5.130 18.462 26.510 1.00 58.94 256 SER A C 1
ATOM 2092 O O . SER A 1 256 ? -5.175 18.077 27.676 1.00 58.94 256 SER A O 1
ATOM 2094 N N . SER A 1 257 ? -5.153 19.756 26.187 1.00 63.56 257 SER A N 1
ATOM 2095 C CA . SER A 1 257 ? -5.340 20.867 27.123 1.00 63.56 257 SER A CA 1
ATOM 2096 C C . SER A 1 257 ? -6.809 21.194 27.413 1.00 63.56 257 SER A C 1
ATOM 209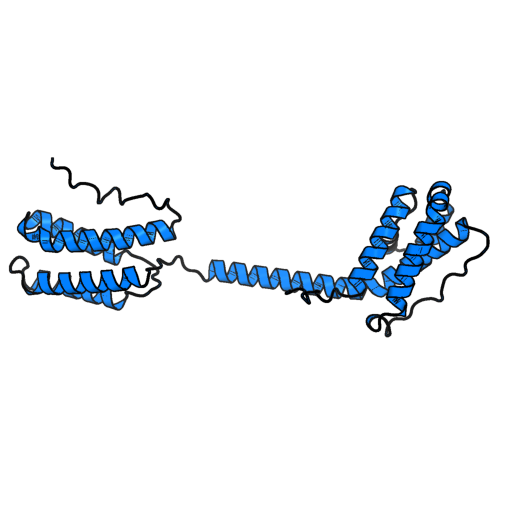8 O O . SER A 1 257 ? -7.065 22.109 28.189 1.00 63.56 257 SER A O 1
ATOM 2100 N N . ILE A 1 258 ? -7.772 20.506 26.787 1.00 63.94 258 ILE A N 1
ATOM 2101 C CA . ILE A 1 258 ? -9.202 20.787 26.968 1.00 63.94 258 ILE A CA 1
ATOM 2102 C C . ILE A 1 258 ? -9.71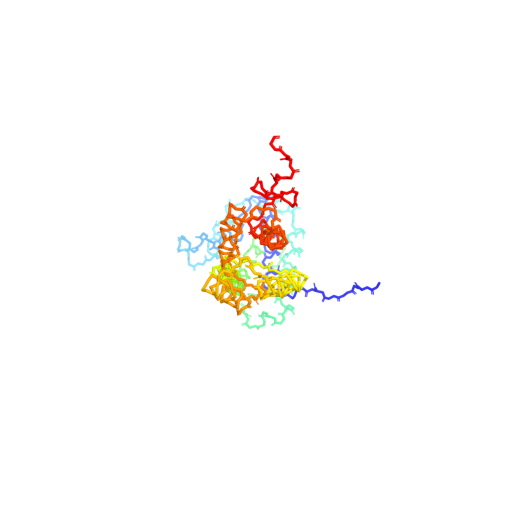3 20.126 28.251 1.00 63.94 258 ILE A C 1
ATOM 2104 O O . ILE A 1 258 ? -9.862 18.905 28.351 1.00 63.94 258 ILE A O 1
ATOM 2108 N N . THR A 1 259 ? -10.014 20.959 29.241 1.00 68.62 259 THR A N 1
ATOM 2109 C CA . THR A 1 259 ? -10.812 20.610 30.417 1.00 68.62 259 THR A CA 1
ATOM 2110 C C . THR A 1 259 ? -12.293 20.537 30.047 1.00 68.62 259 THR A C 1
ATOM 2112 O O . THR A 1 259 ? -12.712 21.033 29.003 1.00 68.62 259 THR A O 1
ATOM 2115 N N . ASN A 1 260 ? -13.101 19.851 30.860 1.00 73.25 260 ASN A N 1
ATOM 2116 C CA . ASN A 1 260 ? -14.534 19.771 30.591 1.00 73.25 260 ASN A CA 1
ATOM 2117 C C . ASN A 1 260 ? -15.186 21.133 30.896 1.00 73.25 260 ASN A C 1
ATOM 2119 O O . ASN A 1 260 ? -15.254 21.494 32.075 1.00 73.25 260 ASN A O 1
ATOM 2123 N N . PRO A 1 261 ? -15.716 21.851 29.887 1.00 69.69 261 PRO A N 1
ATOM 2124 C CA . PRO A 1 261 ? -16.262 23.194 30.072 1.00 69.69 261 PRO A CA 1
ATOM 2125 C C . PRO A 1 261 ? -17.518 23.222 30.957 1.00 69.69 261 PRO A C 1
ATOM 2127 O O . PRO A 1 261 ? -17.877 24.274 31.469 1.00 69.69 261 PRO A O 1
ATOM 2130 N N . LEU A 1 262 ? -18.189 22.080 31.155 1.00 68.81 262 LEU A N 1
ATOM 2131 C CA . LEU A 1 262 ? -19.376 21.957 32.009 1.00 68.81 262 LEU A CA 1
ATOM 2132 C C . LEU A 1 262 ? -19.046 21.579 33.460 1.00 68.81 262 LEU A C 1
ATOM 2134 O O . LEU A 1 262 ? -19.928 21.616 34.313 1.00 68.81 262 LEU A O 1
ATOM 2138 N N . LEU A 1 263 ? -17.800 21.187 33.747 1.00 68.94 263 LEU A N 1
ATOM 2139 C CA . LEU A 1 263 ? -17.349 20.816 35.096 1.00 68.94 263 LEU A CA 1
ATOM 2140 C C . LEU A 1 263 ? -16.413 21.865 35.719 1.00 68.94 263 LEU A C 1
ATOM 2142 O O . LEU A 1 263 ? -16.087 21.758 36.906 1.00 68.94 263 LEU A O 1
ATOM 2146 N N . GLU A 1 264 ? -15.991 22.871 34.947 1.00 56.69 264 GLU A N 1
ATOM 2147 C CA . GLU A 1 264 ? -15.319 24.068 35.453 1.00 56.69 264 GLU A CA 1
ATOM 2148 C C . GLU A 1 264 ? -16.352 25.061 35.982 1.00 56.69 264 GLU A C 1
ATOM 2150 O O . GLU A 1 264 ? -16.914 25.848 35.235 1.00 56.69 264 GLU A O 1
ATOM 2155 N N . ASN A 1 265 ? -16.612 24.992 37.287 1.00 50.81 265 ASN A N 1
ATOM 2156 C CA . ASN A 1 265 ? -17.046 26.118 38.112 1.00 50.81 265 ASN A CA 1
ATOM 2157 C C . ASN A 1 265 ? -16.890 25.717 39.583 1.00 50.81 265 ASN A C 1
ATOM 2159 O O . ASN A 1 265 ? -17.818 25.211 40.203 1.00 50.81 265 ASN A O 1
ATOM 2163 N N . ASP A 1 266 ? -15.691 25.935 40.125 1.00 49.97 266 ASP A N 1
ATOM 2164 C CA . ASP A 1 266 ? -15.502 26.133 41.570 1.00 49.97 266 ASP A CA 1
ATOM 2165 C C . ASP A 1 266 ? -15.247 27.632 41.860 1.00 49.97 266 ASP A C 1
ATOM 2167 O O . ASP A 1 266 ? -14.544 27.990 42.802 1.00 49.97 266 ASP A O 1
ATOM 2171 N N . GLY A 1 267 ? -15.796 28.519 41.019 1.00 37.75 267 GLY A N 1
ATOM 2172 C CA . GLY A 1 267 ? -15.965 29.938 41.321 1.00 37.75 267 GLY A CA 1
ATOM 2173 C C . GLY A 1 267 ? -17.383 30.161 41.837 1.00 37.75 267 GLY A C 1
ATOM 2174 O O . GLY A 1 267 ? -18.338 29.806 41.151 1.00 37.75 267 GLY A O 1
ATOM 2175 N N . GLU A 1 268 ? -17.495 30.671 43.062 1.00 31.73 268 GLU A N 1
ATOM 2176 C CA . GLU A 1 268 ? -18.744 31.083 43.719 1.00 31.73 268 GLU A CA 1
ATOM 2177 C C . GLU A 1 268 ? -19.639 31.969 42.820 1.00 31.73 268 GLU A C 1
ATOM 2179 O O . GLU A 1 268 ? -19.123 32.605 41.896 1.00 31.73 268 GLU A O 1
ATOM 2184 N N . PRO A 1 269 ? -20.965 32.020 43.076 1.00 37.47 269 PRO A N 1
ATOM 2185 C CA . PRO A 1 269 ? -21.842 33.030 42.476 1.00 37.47 269 PRO A CA 1
ATOM 2186 C C . PRO A 1 269 ? -21.371 34.469 42.731 1.00 37.47 269 PRO A C 1
ATOM 2188 O O . PRO A 1 269 ? -20.791 34.730 43.810 1.00 37.47 269 PRO A O 1
#

Mean predicted aligned error: 16.85 Å

Secondary structure (DSSP, 8-state):
-----------HHHHHHHHHHHHHHHHHHHTPPPHHHHHHHHHHTT-S-HHHHHHHHHHTS--HHHHTTHHHHHHHHHHHHHHHHS-GGGTTS-PPPPP---S-HHHHHHHHHHHHHHHHHHHHHHHHHHHHHHHHHHHHHHHHHHHHHHS----EE--HHHHHHHHHHHHHHHHHHHH-TTS-HHHHHHHHHHHHHHHHT--SEES--HHHHHHHHHHHHHHHHHGGGGHHHHHHHHHHHHHHHHHHHHHTT--TT---TTT---S--

Sequence (269 aa):
MTDKNDKEMSNPAIEVEKLIRQFDQILSEAGVVQVNHSIAVSKKENHESVLDYLVTALENMSFVKLQQKYQQTLELVAEIVANVEEEPYFNHLKFPPLPKVGHNNTENLKEFIRYVAFIREIIQPLIDDEVGSNRRNQFLSAIYNKKKILDKGFFYEFTDGDLKRIQAIINELRDQIGESDLFEEDHRRRLLRRLEALQSEMHKKMSDVDRIWGLVGDAGIAIGKFGKDAKPFVDRIKELSQIAWKTQARAEELPSSITNPLLENDGEP

Nearest PDB structures (foldseek):
  6irc-assembly1_A  TM=1.751E-01  e=4.565E+00  Drosophila melanogaster
  8to0-assembly1_z3  TM=1.990E-01  e=5.275E+00  Mus musculus
  6ch2-assembly2_E  TM=2.505E-01  e=9.862E+00  Salmonella enterica subsp. enterica serovar Typhimurium str. LT2

Radius of gyration: 37.84 Å; Cα contacts (8 Å, |Δi|>4): 199; chains: 1; bounding box: 66×55×98 Å

Foldseek 3Di:
DDDDDPPPPPDLLVVLVVLLVVLQVLCVVQVHDRLVVLQVVCVVVVPPDSLVSLVVRLVPDDCPSVLVCLVVNVVSLVVSVCSQVVDPSNVVFDADDDFDDDPDSSVVSSSSSSRSSRVCVRSVVVVCVVVVVVVVVVVVVVVVVVCVVVVDQLKQFADPVLLVLLVVLLVLLLVCLVPDPLDDPVRSVVVNVLSVVVNVQDDRIDNDPVSLVVVQVVLVVSCVRPPPVCVSNNVSSLVNVQSVVCSVCVSVVHPNPDGDPVSPDPDDD

pLDDT: mean 81.97, std 14.48, range [31.47, 96.5]

Solvent-accessible surface area (backbone atoms only — not comparable to full-atom values): 15732 Å² total; per-residue (Å²): 143,88,85,89,83,86,72,74,84,71,57,67,57,56,55,47,50,52,50,53,50,55,49,30,49,55,28,50,78,32,70,38,85,32,49,74,55,43,52,55,46,19,72,71,70,72,46,95,36,52,63,62,48,46,54,62,55,56,72,79,52,69,52,72,58,41,59,78,41,41,68,64,52,49,53,52,51,49,51,46,48,47,61,52,74,73,37,75,88,44,71,88,60,88,78,78,81,82,74,82,78,67,93,48,66,68,60,35,50,52,43,49,53,54,50,54,38,52,52,51,62,69,43,39,64,61,39,49,52,51,54,48,50,50,50,49,51,51,49,52,48,49,50,51,52,50,43,58,58,68,72,46,66,72,51,39,58,51,49,76,68,51,52,55,49,48,54,50,46,52,50,54,47,48,53,54,53,72,74,37,87,86,49,56,71,71,57,36,53,53,52,52,52,51,52,50,55,50,55,77,65,67,52,56,66,28,76,72,65,62,71,58,56,54,47,52,55,52,37,54,52,41,38,73,75,50,44,77,77,31,40,73,62,37,55,48,48,53,53,51,45,51,55,51,47,56,28,46,34,60,63,68,72,46,68,91,83,70,71,61,80,90,73,68,70,94,67,79,136